Protein AF-A0A2B7XHJ9-F1 (afdb_monomer)

Nearest PDB structures (foldseek):
  5jdk-assembly1_A  TM=8.373E-01  e=8.951E-02  Schizosaccharomyces pombe 972h-
  5b7j-assembly1_A  TM=7.387E-01  e=1.005E-01  Schizosaccharomyces pombe 972h-
  8hhl-assembly1_A  TM=2.233E-01  e=1.535E+00  Mycolicibacterium mucogenicum

Radius of gyration: 35.66 Å; Cα contacts (8 Å, |Δi|>4): 61; chains: 1; bounding box: 72×89×104 Å

Organism: Polytolypa hystricis (strain UAMH7299) (NCBI:txid1447883)

Solvent-accessible surface area (backbone atoms only — not comparable to full-atom values): 15802 Å² total; per-residue (Å²): 142,79,88,80,84,79,82,81,79,81,80,80,82,76,85,75,84,71,82,71,76,75,72,76,69,74,68,71,90,74,75,68,56,68,71,68,64,46,82,70,85,71,75,80,74,80,80,79,86,73,87,82,81,93,76,84,84,82,86,78,85,86,84,73,90,75,78,68,79,72,77,86,75,75,80,78,75,50,72,67,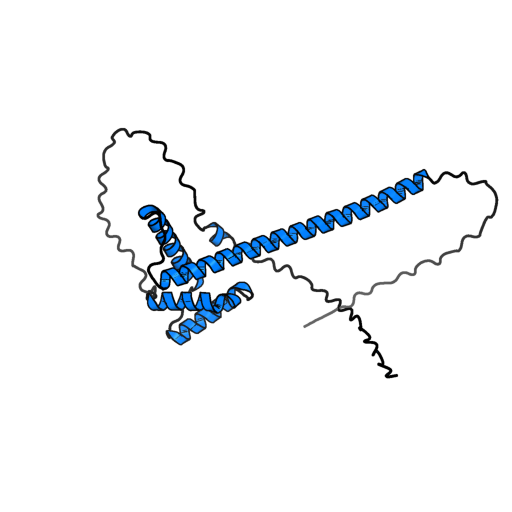58,48,34,53,52,40,46,50,49,55,76,44,41,61,42,55,74,77,43,57,60,68,54,40,54,49,54,52,32,51,51,43,27,70,77,68,74,40,84,58,89,56,60,68,62,51,53,52,50,51,52,51,54,47,52,52,51,42,55,49,34,34,71,75,67,71,51,69,75,72,87,45,74,50,47,48,38,45,51,52,42,50,49,51,54,51,52,53,53,51,50,54,52,48,54,52,52,52,51,53,52,50,52,53,49,51,51,51,51,52,49,51,53,50,50,53,53,53,48,52,56,52,50,52,62,70,67,67,73,75,78,79,76,92,77,89,77,94,70,84,82,80,85,77,79,80,84,77,85,79,80,84,78,86,80,86,81,90,76,136

Sequence (240 aa):
MADIDMAETQFSETQFSVDIELTESQSPLGEEDWLQSLPQFVTPTPARMNNPPAVQPPQINFTGRNSSGRPAGQLWISDEEQLELVHWCVGNQQLYCEGLRQQFWNELKAYFLETYNRELKNPDWVLTCLAKIHWQKQAQLLRDSGKAESETDLDQALDQWVQILDDICENRRRAREEAAASEESDWTIARRMQDNMMEHMRNKRRLGDPSPDPEFSKSPIPQFPDPLTTVFSPADSHIP

pLDDT: mean 76.67, std 20.17, range [38.09, 98.44]

Structure (mmCIF, N/CA/C/O backbone):
data_AF-A0A2B7XHJ9-F1
#
_entry.id   AF-A0A2B7XHJ9-F1
#
loop_
_atom_site.group_PDB
_atom_site.id
_atom_site.type_symbol
_atom_site.label_atom_id
_atom_site.label_alt_id
_atom_site.label_comp_id
_atom_site.label_asym_id
_atom_site.label_entity_id
_atom_site.label_seq_id
_atom_site.pdbx_PDB_ins_code
_atom_site.Cartn_x
_atom_site.Cartn_y
_atom_site.Cartn_z
_atom_site.occupancy
_atom_site.B_iso_or_equiv
_atom_site.auth_seq_id
_atom_site.auth_comp_id
_atom_site.auth_asym_id
_atom_site.auth_atom_id
_atom_site.pdbx_PDB_model_num
ATOM 1 N N . MET A 1 1 ? 18.255 -55.990 -31.702 1.00 48.50 1 MET A N 1
ATOM 2 C CA . MET A 1 1 ? 17.824 -55.176 -32.854 1.00 48.50 1 MET A CA 1
ATOM 3 C C . MET A 1 1 ? 16.414 -54.718 -32.558 1.00 48.50 1 MET A C 1
ATOM 5 O O . MET A 1 1 ? 15.488 -55.502 -32.702 1.00 48.50 1 MET A O 1
ATOM 9 N N . ALA A 1 2 ? 16.294 -53.523 -31.995 1.00 52.00 2 ALA A N 1
ATOM 10 C CA . ALA A 1 2 ? 15.035 -52.826 -31.797 1.00 52.00 2 ALA A CA 1
ATOM 11 C C . ALA A 1 2 ? 15.319 -51.390 -32.236 1.00 52.00 2 ALA A C 1
ATOM 13 O O . ALA A 1 2 ? 16.082 -50.691 -31.570 1.00 52.00 2 ALA A O 1
ATOM 14 N N . ASP A 1 3 ? 14.818 -51.040 -33.416 1.00 54.56 3 ASP A N 1
ATOM 15 C CA . ASP A 1 3 ? 14.875 -49.694 -33.971 1.00 54.56 3 ASP A CA 1
ATOM 16 C C . ASP A 1 3 ? 13.855 -48.833 -33.224 1.00 54.56 3 ASP A C 1
ATOM 18 O O . ASP A 1 3 ? 12.670 -49.164 -33.158 1.00 54.56 3 ASP A O 1
ATOM 22 N N . ILE A 1 4 ? 14.342 -47.766 -32.594 1.00 61.50 4 ILE A N 1
ATOM 23 C CA . ILE A 1 4 ? 13.519 -46.737 -31.961 1.00 61.50 4 ILE A CA 1
ATOM 24 C C . ILE A 1 4 ? 13.525 -45.554 -32.925 1.00 61.50 4 ILE A C 1
ATOM 26 O O . ILE A 1 4 ? 14.518 -44.834 -33.022 1.00 61.50 4 ILE A O 1
ATOM 30 N N . ASP A 1 5 ? 12.422 -45.404 -33.655 1.00 60.97 5 ASP A N 1
ATOM 31 C CA . ASP A 1 5 ? 12.131 -44.246 -34.497 1.00 60.97 5 ASP A CA 1
ATOM 32 C C . ASP A 1 5 ? 12.029 -42.985 -33.624 1.00 60.97 5 ASP A C 1
ATOM 34 O O . ASP A 1 5 ? 11.186 -42.886 -32.728 1.00 60.97 5 ASP A O 1
ATOM 38 N N . MET A 1 6 ? 12.912 -42.018 -33.881 1.00 61.84 6 MET A N 1
ATOM 39 C CA . MET A 1 6 ? 12.850 -40.671 -33.316 1.00 61.84 6 MET A CA 1
ATOM 40 C C . MET A 1 6 ? 11.859 -39.847 -34.135 1.00 61.84 6 MET A C 1
ATOM 42 O O . MET A 1 6 ? 12.131 -39.494 -35.280 1.00 61.84 6 MET A O 1
ATOM 46 N N . ALA A 1 7 ? 10.717 -39.521 -33.534 1.00 62.12 7 ALA A N 1
ATOM 47 C CA . ALA A 1 7 ? 9.783 -38.563 -34.102 1.00 62.12 7 ALA A CA 1
ATOM 48 C C . ALA A 1 7 ? 10.401 -37.153 -34.083 1.00 62.12 7 ALA A C 1
ATOM 50 O O . ALA A 1 7 ? 10.697 -36.599 -33.023 1.00 62.12 7 ALA A O 1
ATOM 51 N N . GLU A 1 8 ? 10.588 -36.591 -35.275 1.00 55.75 8 GLU A N 1
ATOM 52 C CA . GLU A 1 8 ? 10.895 -35.184 -35.526 1.00 55.75 8 GLU A CA 1
ATOM 53 C C . GLU A 1 8 ? 9.735 -34.306 -35.036 1.00 55.75 8 GLU A C 1
ATOM 55 O O . GLU A 1 8 ? 8.687 -34.198 -35.677 1.00 55.75 8 GLU A O 1
ATOM 60 N N . THR A 1 9 ? 9.912 -33.660 -33.887 1.00 59.88 9 THR A N 1
ATOM 61 C CA . THR A 1 9 ? 9.001 -32.609 -33.431 1.00 59.88 9 THR A CA 1
ATOM 62 C C . THR A 1 9 ? 9.332 -31.327 -34.188 1.00 59.88 9 THR A C 1
ATOM 64 O O . THR A 1 9 ? 10.269 -30.609 -33.840 1.00 59.88 9 THR A O 1
ATOM 67 N N . GLN A 1 10 ? 8.574 -31.040 -35.246 1.00 56.44 10 GLN A N 1
ATOM 68 C CA . GLN A 1 10 ? 8.624 -29.751 -35.931 1.00 56.44 10 GLN A CA 1
ATOM 69 C C . GLN A 1 10 ? 8.103 -28.662 -34.987 1.00 56.44 10 GLN A C 1
ATOM 71 O O . GLN A 1 10 ? 6.916 -28.604 -34.668 1.00 56.44 10 GLN A O 1
ATOM 76 N N . PHE A 1 11 ? 9.011 -27.812 -34.516 1.00 44.59 11 PHE A N 1
ATOM 77 C CA . PHE A 1 11 ? 8.686 -26.626 -33.735 1.00 44.59 11 PHE A CA 1
ATOM 78 C C . PHE A 1 11 ? 8.268 -25.524 -34.717 1.00 44.59 11 PHE A C 1
ATOM 80 O O . PHE A 1 11 ? 9.104 -24.932 -35.396 1.00 44.59 11 PHE A O 1
ATOM 87 N N . SER A 1 12 ? 6.963 -25.290 -34.863 1.00 59.69 12 SER A N 1
ATOM 88 C CA . SER A 1 12 ? 6.455 -24.153 -35.631 1.00 59.69 12 SER A CA 1
ATOM 89 C C . SER A 1 12 ? 6.686 -22.868 -34.836 1.00 59.69 12 SER A C 1
ATOM 91 O O . SER A 1 12 ? 5.962 -22.561 -33.889 1.00 59.69 12 SER A O 1
ATOM 93 N N . GLU A 1 13 ? 7.722 -22.131 -35.226 1.00 49.66 13 GLU A N 1
ATOM 94 C CA . GLU A 1 13 ? 8.029 -20.782 -34.760 1.00 49.66 13 GLU A CA 1
ATOM 95 C C . GLU A 1 13 ? 6.887 -19.842 -35.173 1.00 49.66 13 GLU A C 1
ATOM 97 O O . GLU A 1 13 ? 6.795 -19.370 -36.305 1.00 49.66 13 GLU A O 1
ATOM 102 N N . THR A 1 14 ? 5.939 -19.649 -34.258 1.00 55.03 14 THR A N 1
ATOM 103 C CA . THR A 1 14 ? 4.804 -18.752 -34.465 1.00 55.03 14 THR A CA 1
ATOM 104 C C . THR A 1 14 ? 5.290 -17.343 -34.150 1.00 55.03 14 THR A C 1
ATOM 106 O O . THR A 1 14 ? 5.419 -16.975 -32.985 1.00 55.03 14 THR A O 1
ATOM 109 N N . GLN A 1 15 ? 5.597 -16.562 -35.188 1.00 48.72 15 GLN A N 1
ATOM 110 C CA . GLN A 1 15 ? 5.826 -15.122 -35.072 1.00 48.72 15 GLN A CA 1
ATOM 111 C C . GLN A 1 15 ? 4.514 -14.441 -34.666 1.00 48.72 15 GLN A C 1
ATOM 113 O O . GLN A 1 15 ? 3.714 -14.030 -35.503 1.00 48.72 15 GLN A O 1
ATOM 118 N N . PHE A 1 16 ? 4.280 -14.348 -33.361 1.00 44.25 16 PHE A N 1
ATOM 119 C CA . PHE A 1 16 ? 3.314 -13.424 -32.787 1.00 44.25 16 PHE A CA 1
ATOM 120 C C . PHE A 1 16 ? 4.028 -12.083 -32.583 1.00 44.25 16 PHE A C 1
ATOM 122 O O . PHE A 1 16 ? 4.563 -11.801 -31.513 1.00 44.25 16 PHE A O 1
ATOM 129 N N . SER A 1 17 ? 4.055 -11.252 -33.628 1.00 47.69 17 SER A N 1
ATOM 130 C CA . SER A 1 17 ? 4.204 -9.805 -33.447 1.00 47.69 17 SER A CA 1
ATOM 131 C C . SER A 1 17 ? 2.913 -9.300 -32.815 1.00 47.69 17 SER A C 1
ATOM 133 O O . SER A 1 17 ? 1.975 -8.913 -33.506 1.00 47.69 17 SER A O 1
ATOM 135 N N . VAL A 1 18 ? 2.835 -9.383 -31.487 1.00 46.16 18 VAL A N 1
ATOM 136 C CA . VAL A 1 18 ? 1.924 -8.526 -30.738 1.00 46.16 18 VAL A CA 1
ATOM 137 C C . VAL A 1 18 ? 2.661 -7.206 -30.602 1.00 46.16 18 VAL A C 1
ATOM 139 O O . VAL A 1 18 ? 3.572 -7.083 -29.785 1.00 46.16 18 VAL A O 1
ATOM 142 N N . ASP A 1 19 ? 2.282 -6.232 -31.425 1.00 38.09 19 ASP A N 1
ATOM 143 C CA . ASP A 1 19 ? 2.458 -4.827 -31.085 1.00 38.09 19 ASP A CA 1
ATOM 144 C C . ASP A 1 19 ? 1.630 -4.581 -29.819 1.00 38.09 19 ASP A C 1
ATOM 146 O O . ASP A 1 19 ? 0.461 -4.199 -29.859 1.00 38.09 19 ASP A O 1
ATOM 150 N N . ILE A 1 20 ? 2.218 -4.906 -28.667 1.00 44.06 20 ILE A N 1
ATOM 151 C CA . ILE A 1 20 ? 1.768 -4.372 -27.395 1.00 44.06 20 ILE A CA 1
ATOM 152 C C . ILE A 1 20 ? 2.199 -2.917 -27.476 1.00 44.06 20 ILE A C 1
ATOM 154 O O . ILE A 1 20 ? 3.323 -2.571 -27.114 1.00 44.06 20 ILE A O 1
ATOM 158 N N . GLU A 1 21 ? 1.319 -2.071 -28.016 1.00 41.66 21 GLU A N 1
ATOM 159 C CA . GLU A 1 21 ? 1.280 -0.675 -27.612 1.00 41.66 21 GLU A CA 1
ATOM 160 C C . GLU A 1 21 ? 1.180 -0.715 -26.093 1.00 41.66 21 GLU A C 1
ATOM 162 O O . GLU A 1 21 ? 0.113 -0.913 -25.509 1.00 41.66 21 GLU A O 1
ATOM 167 N N . LEU A 1 22 ? 2.346 -0.629 -25.456 1.00 45.59 22 LEU A N 1
ATOM 168 C CA . LEU A 1 22 ? 2.487 -0.325 -24.058 1.00 45.59 22 LEU A CA 1
ATOM 169 C C . LEU A 1 22 ? 1.915 1.083 -23.962 1.00 45.59 22 LEU A C 1
ATOM 171 O O . LEU A 1 22 ? 2.617 2.079 -24.116 1.00 45.59 22 LEU A O 1
ATOM 175 N N . THR A 1 23 ? 0.594 1.166 -23.823 1.00 39.47 23 THR A N 1
ATOM 176 C CA . THR A 1 23 ? -0.063 2.352 -23.322 1.00 39.47 23 THR A CA 1
ATOM 177 C C . THR A 1 23 ? 0.551 2.536 -21.955 1.00 39.47 23 THR A C 1
ATOM 179 O O . THR A 1 23 ? 0.134 1.896 -20.984 1.00 39.47 23 THR A O 1
ATOM 182 N N . GLU A 1 24 ? 1.615 3.336 -21.935 1.00 45.56 24 GLU A N 1
ATOM 183 C CA . GLU A 1 24 ? 2.179 4.018 -20.795 1.00 45.56 24 GLU A CA 1
ATOM 184 C C . GLU A 1 24 ? 0.995 4.748 -20.180 1.00 45.56 24 GLU A C 1
ATOM 186 O O . GLU A 1 24 ? 0.652 5.883 -20.509 1.00 45.56 24 GLU A O 1
ATOM 191 N N . SER A 1 25 ? 0.253 3.990 -19.378 1.00 44.59 25 SER A N 1
ATOM 192 C CA . SER A 1 25 ? -0.802 4.483 -18.537 1.00 44.59 25 SER A CA 1
ATOM 193 C C . SER A 1 25 ? -0.040 5.345 -17.562 1.00 44.59 25 SER A C 1
ATOM 195 O O . SER A 1 25 ? 0.501 4.836 -16.579 1.00 44.59 25 SER A O 1
ATOM 197 N N . GLN A 1 26 ? 0.098 6.624 -17.923 1.00 43.19 26 GLN A N 1
ATOM 198 C CA . GLN A 1 26 ? 0.488 7.700 -17.039 1.00 43.19 26 GLN A CA 1
ATOM 199 C C . GLN A 1 26 ? -0.369 7.512 -15.800 1.00 43.19 26 GLN A C 1
ATOM 201 O O . GLN A 1 26 ? -1.547 7.873 -15.772 1.00 43.19 26 GLN A O 1
ATOM 206 N N . SER A 1 27 ? 0.206 6.829 -14.813 1.00 48.28 27 SER A N 1
ATOM 207 C CA . SER A 1 27 ? -0.424 6.673 -13.520 1.00 48.28 27 SER A CA 1
ATOM 208 C C . SER A 1 27 ? -0.596 8.098 -13.015 1.00 48.28 27 SER A C 1
ATOM 210 O O . SER A 1 27 ? 0.376 8.859 -13.082 1.00 48.28 27 SER A O 1
ATOM 212 N N . PRO A 1 28 ? -1.818 8.507 -12.636 1.00 47.50 28 PRO A N 1
ATOM 213 C CA . PRO A 1 28 ? -2.125 9.895 -12.350 1.00 47.50 28 PRO A CA 1
ATOM 214 C C . PRO A 1 28 ? -1.099 10.444 -11.366 1.00 47.50 28 PRO A C 1
ATOM 216 O O . PRO A 1 28 ? -0.966 9.981 -10.235 1.00 47.50 28 PRO A O 1
ATOM 219 N N . LEU A 1 29 ? -0.329 11.410 -11.852 1.00 45.59 29 LEU A N 1
ATOM 220 C CA . LEU A 1 29 ? 0.700 12.131 -11.126 1.00 45.59 29 LEU A CA 1
ATOM 221 C C . LEU A 1 29 ? 0.036 12.839 -9.929 1.00 45.59 29 LEU A C 1
ATOM 223 O O . LEU A 1 29 ? -0.475 13.948 -10.063 1.00 45.59 29 LEU A O 1
ATOM 227 N N . GLY A 1 30 ? -0.054 12.169 -8.780 1.00 47.59 30 GLY A N 1
ATOM 228 C CA . GLY A 1 30 ? -0.748 12.712 -7.606 1.00 47.59 30 GLY A CA 1
ATOM 229 C C . GLY A 1 30 ? -0.967 11.755 -6.434 1.00 47.59 30 GLY A C 1
ATOM 230 O O . GLY A 1 30 ? -1.297 12.210 -5.345 1.00 47.59 30 GLY A O 1
ATOM 231 N N . GLU A 1 31 ? -0.765 10.449 -6.608 1.00 49.91 31 GLU A N 1
ATOM 232 C CA . GLU A 1 31 ? -1.021 9.449 -5.555 1.00 49.91 31 GLU A CA 1
ATOM 233 C C . GLU A 1 31 ? 0.243 8.910 -4.857 1.00 49.91 31 GLU A C 1
ATOM 235 O O . GLU A 1 31 ? 0.155 8.009 -4.027 1.00 49.91 31 GLU A O 1
ATOM 240 N N . GLU A 1 32 ? 1.414 9.496 -5.124 1.00 50.78 32 GLU A N 1
ATOM 241 C CA . GLU A 1 32 ? 2.694 9.154 -4.474 1.00 50.78 32 GLU A CA 1
ATOM 242 C C . GLU A 1 32 ? 2.937 9.937 -3.162 1.00 50.78 32 GLU A C 1
ATOM 244 O O . GLU A 1 32 ? 3.849 9.621 -2.398 1.00 50.78 32 GLU A O 1
ATOM 249 N N . ASP A 1 33 ? 2.110 10.944 -2.867 1.00 54.94 33 ASP A N 1
ATOM 250 C CA . ASP A 1 33 ? 2.362 11.909 -1.784 1.00 54.94 33 ASP A CA 1
ATOM 251 C C . ASP A 1 33 ? 1.953 11.393 -0.388 1.00 54.94 33 ASP A C 1
ATOM 253 O O . ASP A 1 33 ? 2.487 11.812 0.641 1.00 54.94 33 ASP A O 1
ATOM 257 N N . TRP A 1 34 ? 1.036 10.422 -0.310 1.00 62.00 34 TRP A N 1
ATOM 258 C CA . TRP A 1 34 ? 0.590 9.893 0.987 1.00 62.00 34 TRP A CA 1
ATOM 259 C C . TRP A 1 34 ? 1.610 8.933 1.617 1.00 62.00 34 TRP A C 1
ATOM 261 O O . TRP A 1 34 ? 1.732 8.910 2.841 1.00 62.00 34 TRP A O 1
ATOM 271 N N . LEU A 1 35 ? 2.395 8.216 0.801 1.00 58.28 35 LEU A N 1
ATOM 272 C CA . LEU A 1 35 ? 3.525 7.405 1.272 1.00 58.28 35 LEU A CA 1
ATOM 273 C C . LEU A 1 35 ? 4.727 8.279 1.661 1.00 58.28 35 LEU A C 1
ATOM 275 O O . LEU A 1 35 ? 5.422 7.969 2.623 1.00 58.28 35 LEU A O 1
ATOM 279 N N . GLN A 1 36 ? 4.937 9.413 0.982 1.00 57.62 36 GLN A N 1
ATOM 280 C CA . GLN A 1 36 ? 5.932 10.414 1.400 1.00 57.62 36 GLN A CA 1
ATOM 281 C C . GLN A 1 36 ? 5.509 11.187 2.658 1.00 57.62 36 GLN A C 1
ATOM 283 O O . GLN A 1 36 ? 6.360 11.679 3.397 1.00 57.62 36 GLN A O 1
ATOM 288 N N . SER A 1 37 ? 4.203 11.252 2.932 1.00 54.66 37 SER A N 1
ATOM 289 C CA . SER A 1 37 ? 3.636 11.808 4.166 1.00 54.66 37 SER A CA 1
ATOM 290 C C . SER A 1 37 ? 3.689 10.846 5.359 1.00 54.66 37 SER A C 1
ATOM 292 O O . SER A 1 37 ? 3.285 11.224 6.468 1.00 54.66 37 SER A O 1
ATOM 294 N N . LEU A 1 38 ? 4.184 9.617 5.175 1.00 55.88 38 LEU A N 1
ATOM 295 C CA . LEU A 1 38 ? 4.563 8.780 6.305 1.00 55.88 38 LEU A CA 1
ATOM 296 C C . LEU A 1 38 ? 5.713 9.464 7.039 1.00 55.88 38 LEU A C 1
ATOM 298 O O . LEU A 1 38 ? 6.626 9.973 6.386 1.00 55.88 38 LEU A O 1
ATOM 302 N N . PRO A 1 39 ? 5.675 9.541 8.381 1.00 48.66 39 PRO A N 1
ATOM 303 C CA . PRO A 1 39 ? 6.753 10.152 9.133 1.00 48.66 39 PRO A CA 1
ATOM 304 C C . PRO A 1 39 ? 8.019 9.349 8.854 1.00 48.66 39 PRO A C 1
ATOM 306 O O . PRO A 1 39 ? 8.229 8.288 9.438 1.00 48.66 39 PRO A O 1
ATOM 309 N N . GLN A 1 40 ? 8.860 9.853 7.947 1.00 53.16 40 GLN A N 1
ATOM 310 C CA . GLN A 1 40 ? 10.215 9.357 7.801 1.00 53.16 40 GLN A CA 1
ATOM 311 C C . GLN A 1 40 ? 10.813 9.385 9.199 1.00 53.16 40 GLN A C 1
ATOM 313 O O . GLN A 1 40 ? 10.703 10.403 9.888 1.00 53.16 40 GLN A O 1
ATOM 318 N N . PHE A 1 41 ? 11.347 8.250 9.646 1.00 43.81 41 PHE A N 1
ATOM 319 C CA . PHE A 1 41 ? 11.996 8.119 10.940 1.00 43.81 41 PHE A CA 1
ATOM 320 C C . PHE A 1 41 ? 13.142 9.131 11.007 1.00 43.81 41 PHE A C 1
ATOM 322 O O . PHE A 1 41 ? 14.274 8.852 10.622 1.00 43.81 41 PHE A O 1
ATOM 329 N N . VAL A 1 42 ? 12.836 10.345 11.463 1.00 43.28 42 VAL A N 1
ATOM 330 C CA . VAL A 1 42 ? 13.824 11.370 11.754 1.00 43.28 42 VAL A CA 1
ATOM 331 C C . VAL A 1 42 ? 14.569 10.853 12.965 1.00 43.28 42 VAL A C 1
ATOM 333 O O . VAL A 1 42 ? 14.054 10.854 14.085 1.00 43.28 42 VAL A O 1
ATOM 336 N N . THR A 1 43 ? 15.773 10.351 12.715 1.00 43.97 43 THR A N 1
ATOM 337 C CA . THR A 1 43 ? 16.734 9.982 13.743 1.00 43.97 43 THR A CA 1
ATOM 338 C C . THR A 1 43 ? 16.800 11.138 14.741 1.00 43.97 43 THR A C 1
ATOM 340 O O . THR A 1 43 ? 17.048 12.273 14.322 1.00 43.97 43 THR A O 1
ATOM 343 N N . PRO A 1 44 ? 16.527 10.915 16.038 1.00 46.00 44 PRO A N 1
ATOM 344 C CA . PRO A 1 44 ? 16.505 11.994 17.008 1.00 46.00 44 PRO A CA 1
ATOM 345 C C . PRO A 1 44 ? 17.902 12.607 17.095 1.00 46.00 44 PRO A C 1
ATOM 347 O O . PRO A 1 44 ? 18.828 12.020 17.653 1.00 46.00 44 PRO A O 1
ATOM 350 N N . THR A 1 45 ? 18.056 13.799 16.518 1.00 58.44 45 THR A N 1
ATOM 351 C CA . THR A 1 45 ? 19.237 14.638 16.696 1.00 58.44 45 THR A CA 1
ATOM 352 C C . THR A 1 45 ? 19.470 14.806 18.199 1.00 58.44 45 THR A C 1
ATOM 354 O O . THR A 1 45 ? 18.555 15.255 18.897 1.00 58.44 45 THR A O 1
ATOM 357 N N . PRO A 1 46 ? 20.650 14.446 18.737 1.00 60.81 46 PRO A N 1
ATOM 358 C CA . PRO A 1 46 ? 20.896 14.520 20.168 1.00 60.81 46 PRO A CA 1
ATOM 359 C C . PRO A 1 46 ? 20.735 15.963 20.654 1.00 60.81 46 PRO A C 1
ATOM 361 O O . PRO A 1 46 ? 21.338 16.901 20.125 1.00 60.81 46 PRO A O 1
ATOM 364 N N . ALA A 1 47 ? 19.874 16.125 21.659 1.00 55.25 47 ALA A N 1
ATOM 365 C CA . ALA A 1 47 ? 19.512 17.400 22.249 1.00 55.25 47 ALA A CA 1
ATOM 366 C C . ALA A 1 47 ? 20.755 18.135 22.773 1.00 55.25 47 ALA A C 1
ATOM 368 O O . ALA A 1 47 ? 21.404 17.723 23.735 1.00 55.25 47 ALA A O 1
ATOM 369 N N . ARG A 1 48 ? 21.064 19.269 22.142 1.00 57.09 48 ARG A N 1
ATOM 370 C CA . ARG A 1 48 ? 22.034 20.247 22.631 1.00 57.09 48 ARG A CA 1
ATOM 371 C C . ARG A 1 48 ? 21.483 20.870 23.916 1.00 57.09 48 ARG A C 1
ATOM 373 O O . ARG A 1 48 ? 20.609 21.730 23.861 1.00 57.09 48 ARG A O 1
ATOM 380 N N . MET A 1 49 ? 21.993 20.429 25.064 1.00 62.41 49 MET A N 1
ATOM 381 C CA . MET A 1 49 ? 21.719 21.045 26.363 1.00 62.41 49 MET A CA 1
ATOM 382 C C . MET A 1 49 ? 22.179 22.507 26.353 1.00 62.41 49 MET A C 1
ATOM 384 O O . MET A 1 49 ? 23.372 22.784 26.261 1.00 62.41 49 MET A O 1
ATOM 388 N N . ASN A 1 50 ? 21.235 23.439 26.470 1.00 63.28 50 ASN A N 1
ATOM 389 C CA . ASN A 1 50 ? 21.505 24.811 26.881 1.00 63.28 50 ASN A CA 1
ATOM 390 C C . ASN A 1 50 ? 20.411 25.257 27.859 1.00 63.28 50 ASN A C 1
ATOM 392 O O . ASN A 1 50 ? 19.221 25.158 27.572 1.00 63.28 50 ASN A O 1
ATOM 396 N N . ASN A 1 51 ? 20.864 25.702 29.031 1.00 59.78 51 ASN A N 1
ATOM 397 C CA . ASN A 1 51 ? 20.074 26.151 30.177 1.00 59.78 51 ASN A CA 1
ATOM 398 C C . ASN A 1 51 ? 19.117 27.319 29.852 1.00 59.78 51 ASN A C 1
ATOM 400 O O . ASN A 1 51 ? 19.482 28.197 29.067 1.00 59.78 51 ASN A O 1
ATOM 404 N N . PRO A 1 52 ? 17.950 27.403 30.522 1.00 63.22 52 PRO A N 1
ATOM 405 C CA . PRO A 1 52 ? 16.997 28.500 30.363 1.00 63.22 52 PRO A CA 1
ATOM 406 C C . PRO A 1 52 ? 17.233 29.648 31.368 1.00 63.22 52 PRO A C 1
ATOM 408 O O . PRO A 1 52 ? 17.570 29.390 32.526 1.00 63.22 52 PRO A O 1
ATOM 411 N N . PRO A 1 53 ? 16.964 30.916 31.005 1.00 58.72 53 PRO A N 1
ATOM 412 C CA . PRO A 1 53 ? 16.582 31.941 31.966 1.00 58.72 53 PRO A CA 1
ATOM 413 C C . PRO A 1 53 ? 15.060 31.937 32.193 1.00 58.72 53 PRO A C 1
ATOM 415 O O . PRO A 1 53 ? 14.263 31.784 31.268 1.00 58.72 53 PRO A O 1
ATOM 418 N N . ALA A 1 54 ? 14.672 32.101 33.456 1.00 61.06 54 ALA A N 1
ATOM 419 C CA . ALA A 1 54 ? 13.300 32.110 33.946 1.00 61.06 54 ALA A CA 1
ATOM 420 C C . ALA A 1 54 ? 12.443 33.225 33.316 1.00 61.06 54 ALA A C 1
ATOM 422 O O . ALA A 1 54 ? 12.752 34.407 33.465 1.00 61.06 54 ALA A O 1
ATOM 423 N N . VAL A 1 55 ? 11.326 32.851 32.684 1.00 62.59 55 VAL A N 1
ATOM 424 C CA . VAL A 1 55 ? 10.261 33.772 32.258 1.00 62.59 55 VAL A CA 1
ATOM 425 C C . VAL A 1 55 ? 8.905 33.174 32.644 1.00 62.59 55 VAL A C 1
ATOM 427 O O . VAL A 1 55 ? 8.674 31.974 32.527 1.00 62.59 55 VAL A O 1
ATOM 430 N N . GLN A 1 56 ? 8.061 34.037 33.202 1.00 56.50 56 GLN A N 1
ATOM 431 C CA . GLN A 1 56 ? 6.840 33.751 33.954 1.00 56.50 56 GLN A CA 1
ATOM 432 C C . GLN A 1 56 ? 5.714 33.113 33.113 1.00 56.50 56 GLN A C 1
ATOM 434 O O . GLN A 1 56 ? 5.649 33.345 31.905 1.00 56.50 56 GLN A O 1
ATOM 439 N N . PRO A 1 57 ? 4.787 32.365 33.742 1.00 55.16 57 PRO A N 1
ATOM 440 C CA . PRO A 1 57 ? 3.675 31.728 33.044 1.00 55.16 57 PRO A CA 1
ATOM 441 C C . PRO A 1 57 ? 2.583 32.744 32.649 1.00 55.16 57 PRO A C 1
ATOM 443 O O . PRO A 1 57 ? 2.056 33.443 33.520 1.00 55.16 57 PRO A O 1
ATOM 446 N N . PRO A 1 58 ? 2.177 32.814 31.367 1.00 58.31 58 PRO A N 1
ATOM 447 C CA . PRO A 1 58 ? 0.970 33.527 30.970 1.00 58.31 58 PRO A CA 1
ATOM 448 C C . PRO A 1 58 ? -0.276 32.764 31.449 1.00 58.31 58 PRO A C 1
ATOM 450 O O . PRO A 1 58 ? -0.474 31.592 31.136 1.00 58.31 58 PRO A O 1
ATOM 453 N N . GLN A 1 59 ? -1.123 33.447 32.220 1.00 53.59 59 GLN A N 1
ATOM 454 C CA . GLN A 1 59 ? -2.444 32.977 32.643 1.00 53.59 59 GLN A CA 1
ATOM 455 C C . GLN A 1 59 ? -3.386 32.960 31.431 1.00 53.59 59 GLN A C 1
ATOM 457 O O . GLN A 1 59 ? -3.829 34.010 30.964 1.00 53.59 59 GLN A O 1
ATOM 462 N N . ILE A 1 60 ? -3.673 31.771 30.899 1.00 51.56 60 ILE A N 1
ATOM 463 C CA . ILE A 1 60 ? -4.596 31.587 29.775 1.00 51.56 60 ILE A CA 1
ATOM 464 C C . ILE A 1 60 ? -5.995 31.325 30.347 1.00 51.56 60 ILE A C 1
ATOM 466 O O . ILE A 1 60 ? -6.292 30.233 30.829 1.00 51.56 60 ILE A O 1
ATOM 470 N N . ASN A 1 61 ? -6.856 32.343 30.312 1.00 49.91 61 ASN A N 1
ATOM 471 C CA . ASN A 1 61 ? -8.270 32.225 30.670 1.00 49.91 61 ASN A CA 1
ATOM 472 C C . ASN A 1 61 ? -9.014 31.388 29.615 1.00 49.91 61 ASN A C 1
ATOM 474 O O . ASN A 1 61 ? -9.425 31.904 28.577 1.00 49.91 61 ASN A O 1
ATOM 478 N N . PHE A 1 62 ? -9.211 30.097 29.885 1.00 45.62 62 PHE A N 1
ATOM 479 C CA . PHE A 1 62 ? -10.061 29.212 29.083 1.00 45.62 62 PHE A CA 1
ATOM 480 C C . PHE A 1 62 ? -11.520 29.274 29.560 1.00 45.62 62 PHE A C 1
ATOM 482 O O . PHE A 1 62 ? -12.026 28.369 30.216 1.00 45.62 62 PHE A O 1
ATOM 489 N N . THR A 1 63 ? -12.226 30.344 29.200 1.00 51.66 63 THR A N 1
ATOM 490 C CA . THR A 1 63 ? -13.695 30.427 29.295 1.00 51.66 63 THR A CA 1
ATOM 491 C C . THR A 1 63 ? -14.295 30.676 27.913 1.00 51.66 63 THR A C 1
ATOM 493 O O . THR A 1 63 ? -15.008 31.640 27.673 1.00 51.66 63 THR A O 1
ATOM 496 N N . GLY A 1 64 ? -13.994 29.778 26.974 1.00 43.19 64 GLY A N 1
ATOM 497 C CA . GLY A 1 64 ? -14.589 29.756 25.639 1.00 43.19 64 GLY A CA 1
ATOM 498 C C . GLY A 1 64 ? -15.211 28.396 25.361 1.00 43.19 64 GLY A C 1
ATOM 499 O O . GLY A 1 64 ? -14.602 27.557 24.703 1.00 43.19 64 GLY A O 1
ATOM 500 N N . ARG A 1 65 ? -16.420 28.159 25.882 1.00 48.47 65 ARG A N 1
ATOM 501 C CA . ARG A 1 65 ? -17.264 27.003 25.543 1.00 48.47 65 ARG A CA 1
ATOM 502 C C . ARG A 1 65 ? -17.821 27.198 24.130 1.00 48.47 65 ARG A C 1
ATOM 504 O O . ARG A 1 65 ? -19.011 27.420 23.944 1.00 48.47 65 ARG A O 1
ATOM 511 N N . ASN A 1 66 ? -16.946 27.123 23.135 1.00 50.78 66 ASN A N 1
ATOM 512 C CA . ASN A 1 66 ? -17.333 27.029 21.737 1.00 50.78 66 ASN A CA 1
ATOM 513 C C . ASN A 1 66 ? -17.625 25.555 21.471 1.00 50.78 66 ASN A C 1
ATOM 515 O O . ASN A 1 66 ? -16.768 24.803 21.018 1.00 50.78 66 ASN A O 1
ATOM 519 N N . SER A 1 67 ? -18.834 25.124 21.820 1.00 48.34 67 SER A N 1
ATOM 520 C CA . SER A 1 67 ? -19.411 23.875 21.337 1.00 48.34 67 SER A CA 1
ATOM 521 C C . SER A 1 67 ? -19.662 24.008 19.834 1.00 48.34 67 SER A C 1
ATOM 523 O O . SER A 1 67 ? -20.790 24.223 19.396 1.00 48.34 67 SER A O 1
ATOM 525 N N . SER A 1 68 ? -18.588 23.927 19.046 1.00 51.16 68 SER A N 1
ATOM 526 C CA . SER A 1 68 ? -18.666 23.540 17.645 1.00 51.16 68 SER A CA 1
ATOM 527 C C . SER A 1 68 ? -19.378 22.191 17.606 1.00 51.16 68 SER A C 1
ATOM 529 O O . SER A 1 68 ? -19.006 21.255 18.318 1.00 51.16 68 SER A O 1
ATOM 531 N N . GLY A 1 69 ? -20.481 22.127 16.859 1.00 49.62 69 GLY A N 1
ATOM 532 C CA . GLY A 1 69 ? -21.266 20.911 16.716 1.00 49.62 69 GLY A CA 1
ATOM 533 C C . GLY A 1 69 ? -20.345 19.775 16.299 1.00 49.62 69 GLY A C 1
ATOM 534 O O . GLY A 1 69 ? -19.790 19.803 15.203 1.00 49.62 69 GLY A O 1
ATOM 535 N N . ARG A 1 70 ? -20.156 18.791 17.188 1.00 51.50 70 ARG A N 1
ATOM 536 C CA . ARG A 1 70 ? -19.583 17.506 16.791 1.00 51.50 70 ARG A CA 1
ATOM 537 C C . ARG A 1 70 ? -20.421 17.037 15.602 1.00 51.50 70 ARG A C 1
ATOM 539 O O . ARG A 1 70 ? -21.642 16.985 15.768 1.00 51.50 70 ARG A O 1
ATOM 546 N N . PRO A 1 71 ? -19.830 16.746 14.433 1.00 54.78 71 PRO A N 1
ATOM 547 C CA . PRO A 1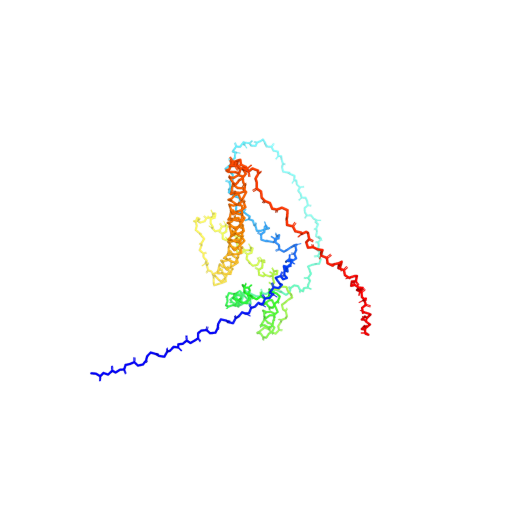 71 ? -20.576 16.171 13.328 1.00 54.78 71 PRO A CA 1
ATOM 548 C C . PRO A 1 71 ? -21.209 14.873 13.830 1.00 54.78 71 PRO A C 1
ATOM 550 O O . PRO A 1 71 ? -20.543 13.861 14.045 1.00 54.78 71 PRO A O 1
ATOM 553 N N . ALA A 1 72 ? -22.503 14.948 14.126 1.00 49.09 72 ALA A N 1
ATOM 554 C CA . ALA A 1 72 ? -23.312 13.812 14.498 1.00 49.09 72 ALA A CA 1
ATOM 555 C C . ALA A 1 72 ? -23.413 12.944 13.245 1.00 49.09 72 ALA A C 1
ATOM 557 O O . ALA A 1 72 ? -24.103 13.310 12.298 1.00 49.09 72 ALA A O 1
ATOM 558 N N . GLY A 1 73 ? -22.669 11.840 13.203 1.00 52.59 73 GLY A N 1
ATOM 559 C CA . GLY A 1 73 ? -22.835 10.850 12.140 1.00 52.59 73 GLY A CA 1
ATOM 560 C C . GLY A 1 73 ? -21.569 10.235 11.566 1.00 52.59 73 GLY A C 1
ATOM 561 O O . GLY A 1 73 ? -21.685 9.479 10.605 1.00 52.59 73 GLY A O 1
ATOM 562 N N . GLN A 1 74 ? -20.378 10.493 12.117 1.00 59.50 74 GLN A N 1
ATOM 563 C CA . GLN A 1 74 ? -19.256 9.603 11.822 1.00 59.50 74 GLN A CA 1
ATOM 564 C C . GLN A 1 74 ? -19.517 8.293 12.570 1.00 59.50 74 GLN A C 1
ATOM 566 O O . GLN A 1 74 ? -19.384 8.236 13.790 1.00 59.50 74 GLN A O 1
ATOM 571 N N . LEU A 1 75 ? -20.033 7.298 11.845 1.00 64.44 75 LEU A N 1
ATOM 572 C CA . LEU A 1 75 ? -20.222 5.936 12.336 1.00 64.44 75 LEU A CA 1
ATOM 573 C C . LEU A 1 75 ? -18.864 5.440 12.832 1.00 64.44 75 LEU A C 1
ATOM 575 O O . LEU A 1 75 ? -17.912 5.346 12.059 1.00 64.44 75 LEU A O 1
ATOM 579 N N . TRP A 1 76 ? -18.773 5.215 14.139 1.00 84.62 76 TRP A N 1
ATOM 580 C CA . TRP A 1 76 ? -17.588 4.656 14.769 1.00 84.62 76 TRP A CA 1
ATOM 581 C C . TRP A 1 76 ? -17.575 3.167 14.444 1.00 84.62 76 TRP A C 1
ATOM 583 O O . TRP A 1 76 ? -18.538 2.469 14.761 1.00 84.62 76 TRP A O 1
ATOM 593 N N . ILE A 1 77 ? -16.519 2.717 13.773 1.00 92.31 77 ILE A N 1
ATOM 594 C CA . ILE A 1 77 ? -16.274 1.300 13.513 1.00 92.31 77 ILE A CA 1
ATOM 595 C C . ILE A 1 77 ? -15.790 0.696 14.832 1.00 92.31 77 ILE A C 1
ATOM 597 O O . ILE A 1 77 ? -14.855 1.222 15.440 1.00 92.31 77 ILE A O 1
ATOM 601 N N . SER A 1 78 ? -16.464 -0.349 15.300 1.00 94.88 78 SER A N 1
ATOM 602 C CA . SER A 1 78 ? -16.071 -1.088 16.503 1.00 94.88 78 SER A CA 1
ATOM 603 C C . SER A 1 78 ? -14.722 -1.784 16.315 1.00 94.88 78 SER A C 1
ATOM 605 O O . SER A 1 78 ? -14.317 -2.045 15.186 1.00 94.88 78 SER A O 1
ATOM 607 N N . ASP A 1 79 ? -14.025 -2.097 17.407 1.00 94.75 79 ASP A N 1
ATOM 608 C CA . ASP A 1 79 ? -12.701 -2.736 17.338 1.00 94.75 79 ASP A CA 1
ATOM 609 C C . ASP A 1 7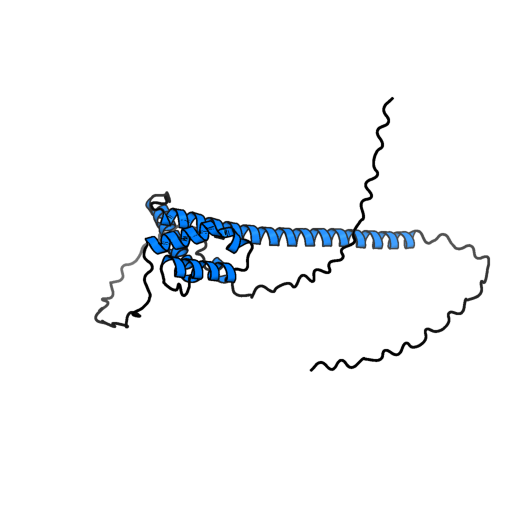9 ? -12.753 -4.096 16.616 1.00 94.75 79 ASP A C 1
ATOM 611 O O . ASP A 1 79 ? -11.858 -4.414 15.839 1.00 94.75 79 ASP A O 1
ATOM 615 N N . GLU A 1 80 ? -13.847 -4.846 16.785 1.00 96.62 80 GLU A N 1
ATOM 616 C CA . GLU A 1 80 ? -14.114 -6.096 16.057 1.00 96.62 80 GLU A CA 1
ATOM 617 C C . GLU A 1 80 ? -14.255 -5.861 14.544 1.00 96.62 80 GLU A C 1
ATOM 619 O O . GLU A 1 80 ? -13.630 -6.539 13.735 1.00 96.62 80 GLU A O 1
ATOM 624 N N . GLU A 1 81 ? -15.048 -4.859 14.147 1.00 96.50 81 GLU A N 1
ATOM 625 C CA . GLU A 1 81 ? -15.200 -4.487 12.736 1.00 96.50 81 GLU A CA 1
ATOM 626 C C . GLU A 1 81 ? -13.871 -3.970 12.145 1.00 96.50 81 GLU A C 1
ATOM 628 O O . GLU A 1 81 ? -13.611 -4.183 10.963 1.00 96.50 81 GLU A O 1
ATOM 633 N N . GLN A 1 82 ? -13.022 -3.295 12.936 1.00 96.56 82 GLN A N 1
ATOM 634 C CA . GLN A 1 82 ? -11.682 -2.870 12.507 1.00 96.56 82 GLN A CA 1
ATOM 635 C C . GLN A 1 82 ? -10.756 -4.070 12.294 1.00 96.56 82 GLN A C 1
ATOM 637 O O . GLN A 1 82 ? -10.040 -4.105 11.295 1.00 96.56 82 GLN A O 1
ATOM 642 N N . LEU A 1 83 ? -10.780 -5.050 13.200 1.00 97.50 83 LEU A N 1
ATOM 643 C CA . LEU A 1 83 ? -9.996 -6.277 13.080 1.00 97.50 83 LEU A CA 1
ATOM 644 C C . LEU A 1 83 ? -10.363 -7.042 11.808 1.00 97.50 83 LEU A C 1
ATOM 646 O O . LEU A 1 83 ? -9.491 -7.332 10.992 1.00 97.50 83 LEU A O 1
ATOM 650 N N . GLU A 1 84 ? -11.652 -7.287 11.594 1.00 97.88 84 GLU A N 1
ATOM 651 C CA . GLU A 1 84 ? -12.148 -7.989 10.409 1.00 97.88 84 GLU A CA 1
ATOM 652 C C . GLU A 1 84 ? -11.872 -7.230 9.107 1.00 97.88 84 GLU A C 1
ATOM 654 O O . GLU A 1 84 ? -11.515 -7.833 8.093 1.00 97.88 84 GLU A O 1
ATOM 659 N N . LEU A 1 85 ? -11.958 -5.896 9.132 1.00 97.50 85 LEU A N 1
ATOM 660 C CA . LEU A 1 85 ? -11.559 -5.056 8.004 1.00 97.50 85 LEU A CA 1
ATOM 661 C C . LEU A 1 85 ? -10.094 -5.311 7.613 1.00 97.50 85 LEU A C 1
ATOM 663 O O . LEU A 1 85 ? -9.794 -5.500 6.433 1.00 97.50 85 LEU A O 1
ATOM 667 N N . VAL A 1 86 ? -9.182 -5.310 8.589 1.00 98.12 86 VAL A N 1
ATOM 668 C CA . VAL A 1 86 ? -7.744 -5.495 8.345 1.00 98.12 86 VAL A CA 1
ATOM 669 C C . VAL A 1 86 ? -7.444 -6.938 7.937 1.00 98.12 86 VAL A C 1
ATOM 671 O O . VAL A 1 86 ? -6.722 -7.144 6.962 1.00 98.12 86 VAL A O 1
ATOM 674 N N . HIS A 1 87 ? -8.039 -7.933 8.601 1.00 98.38 87 HIS A N 1
ATOM 675 C CA . HIS A 1 87 ? -7.908 -9.343 8.222 1.00 98.38 87 HIS A CA 1
ATOM 676 C C . HIS A 1 87 ? -8.333 -9.594 6.781 1.00 98.38 87 HIS A C 1
ATOM 678 O O . HIS A 1 87 ? -7.614 -10.266 6.036 1.00 98.38 87 HIS A O 1
ATOM 684 N N . TRP A 1 88 ? -9.460 -9.020 6.358 1.00 98.44 88 TRP A N 1
ATOM 685 C CA . TRP A 1 88 ? -9.894 -9.134 4.974 1.00 98.44 88 TRP A CA 1
ATOM 686 C C . TRP A 1 88 ? -8.856 -8.537 4.016 1.00 98.44 88 TRP A C 1
ATOM 688 O O . TRP A 1 88 ? -8.538 -9.158 3.002 1.00 98.44 88 TRP A O 1
ATOM 698 N N . CYS A 1 89 ? -8.281 -7.374 4.343 1.00 98.06 89 CYS A N 1
ATOM 699 C CA . CYS A 1 89 ? -7.259 -6.731 3.511 1.00 98.06 89 CYS A CA 1
ATOM 700 C C . CYS A 1 89 ? -5.994 -7.586 3.382 1.00 98.06 89 CYS A C 1
ATOM 702 O O . CYS A 1 89 ? -5.490 -7.765 2.275 1.00 98.06 89 CYS A O 1
ATOM 704 N N . VAL A 1 90 ? -5.521 -8.161 4.490 1.00 98.25 90 VAL A N 1
ATOM 705 C CA . VAL A 1 90 ? -4.371 -9.076 4.506 1.00 98.25 90 VAL A CA 1
ATOM 706 C C . VAL A 1 90 ? -4.665 -10.336 3.685 1.00 98.25 90 VAL A C 1
ATOM 708 O O . VAL A 1 90 ? -3.862 -10.725 2.837 1.00 98.25 90 VAL A O 1
ATOM 711 N N . GLY A 1 91 ? -5.838 -10.948 3.873 1.00 97.94 91 GLY A N 1
ATOM 712 C CA . GLY A 1 91 ? -6.247 -12.150 3.139 1.00 97.94 91 GLY A CA 1
ATOM 713 C C . GLY A 1 91 ? -6.403 -11.929 1.631 1.00 97.94 91 GLY A C 1
ATOM 714 O O . GLY A 1 91 ? -6.184 -12.849 0.847 1.00 97.94 91 GLY A O 1
ATOM 715 N N . ASN A 1 92 ? -6.721 -10.700 1.217 1.00 97.94 92 ASN A N 1
ATOM 716 C CA . ASN A 1 92 ? -6.950 -10.320 -0.177 1.00 97.94 92 ASN A CA 1
ATOM 717 C C . ASN A 1 92 ? -5.829 -9.441 -0.755 1.00 97.94 92 ASN A C 1
ATOM 719 O O . ASN A 1 92 ? -6.040 -8.728 -1.736 1.00 97.94 92 ASN A O 1
ATOM 723 N N . GLN A 1 93 ? -4.620 -9.507 -0.191 1.00 96.06 93 GLN A N 1
ATOM 724 C CA . GLN A 1 93 ? -3.482 -8.690 -0.625 1.00 96.06 93 GLN A CA 1
ATOM 725 C C . GLN A 1 93 ? -3.167 -8.804 -2.126 1.00 96.06 93 GLN A C 1
ATOM 727 O O . GLN A 1 93 ? -2.786 -7.820 -2.748 1.00 96.06 93 GLN A O 1
ATOM 732 N N . GLN A 1 94 ? -3.381 -9.973 -2.742 1.00 95.94 94 GLN A N 1
ATOM 733 C CA . GLN A 1 94 ? -3.115 -10.175 -4.171 1.00 95.94 94 GLN A CA 1
ATOM 734 C C . GLN A 1 94 ? -3.976 -9.262 -5.052 1.00 95.94 94 GLN A C 1
ATOM 736 O O . GLN A 1 94 ? -3.470 -8.695 -6.018 1.00 95.94 94 GLN A O 1
ATOM 741 N N . LEU A 1 95 ? -5.242 -9.035 -4.676 1.00 95.75 95 LEU A N 1
ATOM 742 C CA . LEU A 1 95 ? -6.126 -8.103 -5.384 1.00 95.75 95 LEU A CA 1
ATOM 743 C C . LEU A 1 95 ? -5.603 -6.664 -5.325 1.00 95.75 95 LEU A C 1
ATOM 745 O O . LEU A 1 95 ? -5.823 -5.893 -6.257 1.00 95.75 95 LEU A O 1
ATOM 749 N N . TYR A 1 96 ? -4.908 -6.307 -4.245 1.00 94.75 96 TYR A N 1
ATOM 750 C CA . TYR A 1 96 ? -4.280 -5.000 -4.090 1.00 94.75 96 TYR A CA 1
ATOM 751 C C . TYR A 1 96 ? -2.949 -4.893 -4.856 1.00 94.75 96 TYR A C 1
ATOM 753 O O . TYR A 1 96 ? -2.653 -3.843 -5.426 1.00 94.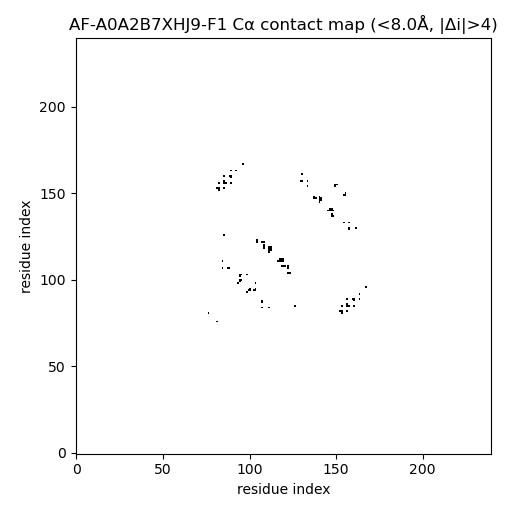75 96 TYR A O 1
ATOM 761 N N . CYS A 1 97 ? -2.154 -5.968 -4.885 1.00 92.31 97 CYS A N 1
ATOM 762 C CA . CYS A 1 97 ? -0.846 -6.009 -5.545 1.00 92.31 97 CYS A CA 1
ATOM 763 C C . CYS A 1 97 ? -0.940 -6.059 -7.076 1.00 92.31 97 CYS A C 1
ATOM 765 O O . CYS A 1 97 ? -0.232 -5.317 -7.757 1.00 92.31 97 CYS A O 1
ATOM 767 N N . GLU A 1 98 ? -1.776 -6.954 -7.605 1.00 91.25 98 GLU A N 1
ATOM 768 C CA . GLU A 1 98 ? -1.820 -7.307 -9.032 1.00 91.25 98 GLU A CA 1
ATOM 769 C C . GLU A 1 98 ? -3.005 -6.660 -9.763 1.00 91.25 98 GLU A C 1
ATOM 771 O O . GLU A 1 98 ? -2.970 -6.480 -10.980 1.00 91.25 98 GLU A O 1
ATOM 776 N N . GLY A 1 99 ? -4.065 -6.317 -9.027 1.00 90.56 99 GLY A N 1
ATOM 777 C CA . GLY A 1 99 ? -5.313 -5.807 -9.581 1.00 90.56 99 GLY A CA 1
ATOM 778 C C . GLY A 1 99 ? -5.391 -4.284 -9.689 1.00 90.56 99 GLY A C 1
ATOM 779 O O . GLY A 1 99 ? -4.508 -3.526 -9.282 1.00 90.56 99 GLY A O 1
ATOM 780 N N . LEU A 1 100 ? -6.527 -3.811 -10.211 1.00 93.00 100 LEU A N 1
ATOM 781 C CA . LEU A 1 100 ? -6.881 -2.396 -10.146 1.00 93.00 100 LEU A CA 1
ATOM 782 C C . LEU A 1 100 ? -7.206 -2.030 -8.695 1.00 93.00 100 LEU A C 1
ATOM 784 O O . LEU A 1 100 ? -8.137 -2.574 -8.104 1.00 93.00 100 LEU A O 1
ATOM 788 N N . ARG A 1 101 ? -6.507 -1.037 -8.134 1.00 91.50 101 ARG A N 1
ATOM 789 C CA . ARG A 1 101 ? -6.705 -0.594 -6.740 1.00 91.50 101 ARG A CA 1
ATOM 790 C C . ARG A 1 101 ? -8.166 -0.245 -6.426 1.00 91.50 101 ARG A C 1
ATOM 792 O O . ARG A 1 101 ? -8.659 -0.523 -5.338 1.00 91.50 101 ARG A O 1
ATOM 799 N N . GLN A 1 102 ? -8.891 0.320 -7.394 1.00 94.50 102 GLN A N 1
ATOM 800 C CA . GLN A 1 102 ? -10.320 0.609 -7.253 1.00 94.50 102 GLN A CA 1
ATOM 801 C C . GLN A 1 102 ? -11.170 -0.659 -7.076 1.00 94.50 102 GLN A C 1
ATOM 803 O O . GLN A 1 102 ? -12.130 -0.640 -6.308 1.00 94.50 102 GLN A O 1
ATOM 808 N N . GLN A 1 103 ? -10.819 -1.756 -7.752 1.00 96.62 103 GLN A N 1
ATOM 809 C CA . GLN A 1 103 ? -11.511 -3.035 -7.614 1.00 96.62 103 GLN A CA 1
ATOM 810 C C . GLN A 1 103 ? -11.350 -3.582 -6.196 1.00 96.62 103 GLN A C 1
ATOM 812 O O . GLN A 1 103 ? -12.354 -3.906 -5.574 1.00 96.62 103 GLN A O 1
ATOM 817 N N . PHE A 1 104 ? -10.131 -3.578 -5.649 1.00 97.25 104 PHE A N 1
ATOM 818 C CA . PHE A 1 104 ? -9.884 -3.971 -4.258 1.00 97.25 104 PHE A CA 1
ATOM 819 C C . PHE A 1 104 ? -10.793 -3.216 -3.276 1.00 97.25 104 PHE A C 1
ATOM 821 O O . PHE A 1 104 ? -11.451 -3.823 -2.432 1.00 97.25 104 PHE A O 1
ATOM 828 N N . TRP A 1 105 ? -10.898 -1.891 -3.426 1.00 97.31 105 TRP A N 1
ATOM 829 C CA . TRP A 1 105 ? -11.761 -1.080 -2.566 1.00 97.31 105 TRP A CA 1
ATOM 830 C C . TRP A 1 105 ? -13.251 -1.371 -2.741 1.00 97.31 105 TRP A C 1
ATOM 832 O O . TRP A 1 105 ? -14.002 -1.294 -1.768 1.00 97.31 105 TRP A O 1
ATOM 842 N N . ASN A 1 106 ? -13.692 -1.684 -3.958 1.00 97.25 106 ASN A N 1
ATOM 843 C CA . ASN A 1 106 ? -15.081 -2.043 -4.225 1.00 97.25 106 ASN A CA 1
ATOM 844 C C . ASN A 1 106 ? -15.437 -3.402 -3.609 1.00 97.25 106 ASN A C 1
ATOM 846 O O . ASN A 1 106 ? -16.481 -3.508 -2.971 1.00 97.25 106 ASN A O 1
ATOM 850 N N . GLU A 1 107 ? -14.556 -4.397 -3.736 1.00 98.06 107 GLU A N 1
ATOM 851 C CA . GLU A 1 107 ? -14.723 -5.722 -3.123 1.00 98.06 107 GLU A CA 1
ATOM 852 C C . GLU A 1 107 ? -14.753 -5.623 -1.591 1.00 98.06 107 GLU A C 1
ATOM 854 O O . GLU A 1 107 ? -15.643 -6.179 -0.950 1.00 98.06 107 GLU A O 1
ATOM 859 N N . LEU A 1 108 ? -13.869 -4.813 -0.995 1.00 97.69 108 LEU A N 1
ATOM 860 C CA . LEU A 1 108 ? -13.879 -4.568 0.450 1.00 97.69 108 LEU A CA 1
ATOM 861 C C . LEU A 1 108 ? -15.196 -3.928 0.914 1.00 97.69 108 LEU A C 1
ATOM 863 O O . LEU A 1 108 ? -15.753 -4.310 1.943 1.00 97.69 108 LEU A O 1
ATOM 867 N N . LYS A 1 109 ? -15.714 -2.947 0.161 1.00 97.38 109 LYS A N 1
ATOM 868 C CA . LYS A 1 109 ? -17.010 -2.316 0.461 1.00 97.38 109 LYS A CA 1
ATOM 869 C C . LYS A 1 109 ? -18.163 -3.309 0.351 1.00 97.38 109 LYS A C 1
ATOM 871 O O . LYS A 1 109 ? -19.056 -3.265 1.194 1.00 97.38 109 LYS A O 1
ATOM 876 N N . ALA A 1 110 ? -18.146 -4.169 -0.666 1.00 98.06 110 ALA A N 1
ATOM 877 C CA . ALA A 1 110 ? -19.157 -5.201 -0.863 1.00 98.06 110 ALA A CA 1
ATOM 878 C C . ALA A 1 110 ? -19.144 -6.210 0.293 1.00 98.06 110 ALA A C 1
ATOM 880 O O . ALA A 1 110 ? -20.186 -6.425 0.909 1.00 98.06 110 ALA A O 1
ATOM 881 N N . TYR A 1 111 ? -17.963 -6.718 0.659 1.00 97.88 111 TYR A N 1
ATOM 882 C CA . TYR A 1 111 ? -17.777 -7.591 1.819 1.00 97.88 111 TYR A CA 1
ATOM 883 C C . TYR A 1 111 ? -18.311 -6.952 3.105 1.00 97.88 111 TYR A C 1
ATOM 885 O O . TYR A 1 111 ? -19.097 -7.555 3.830 1.00 97.88 111 TYR A O 1
ATOM 893 N N . PHE A 1 112 ? -17.929 -5.703 3.381 1.00 97.00 112 PHE A N 1
ATOM 894 C CA . PHE A 1 112 ? -18.334 -5.031 4.615 1.00 97.00 112 PHE A CA 1
ATOM 895 C C . PHE A 1 112 ? -19.851 -4.773 4.668 1.00 97.00 112 PHE A C 1
ATOM 897 O O . PHE A 1 112 ? -20.474 -4.908 5.725 1.00 97.00 112 PHE A O 1
ATOM 904 N N . LEU A 1 113 ? -20.457 -4.445 3.521 1.00 97.06 113 LEU A N 1
ATOM 905 C CA . LEU A 1 113 ? -21.904 -4.298 3.391 1.00 97.06 113 LEU A CA 1
ATOM 906 C C . LEU A 1 113 ? -22.629 -5.628 3.611 1.00 97.06 113 LEU A C 1
ATOM 908 O O . LEU A 1 113 ? -23.652 -5.634 4.284 1.00 97.06 113 LEU A O 1
ATOM 912 N N . GLU A 1 114 ? -22.113 -6.738 3.093 1.00 98.00 114 GLU A N 1
ATOM 913 C CA . GLU A 1 114 ? -22.711 -8.062 3.279 1.00 98.00 114 GLU A CA 1
ATOM 914 C C . GLU A 1 114 ? -22.611 -8.539 4.736 1.00 98.00 114 GLU A C 1
ATOM 916 O O . GLU A 1 114 ? -23.612 -8.954 5.322 1.00 98.00 114 GLU A O 1
ATOM 921 N N . THR A 1 115 ? -21.434 -8.408 5.349 1.00 97.38 115 THR A N 1
ATOM 922 C CA . THR A 1 115 ? -21.155 -8.922 6.699 1.00 97.38 115 THR A CA 1
ATOM 923 C C . THR A 1 115 ? -21.838 -8.104 7.795 1.00 97.38 115 THR A C 1
ATOM 925 O O . THR A 1 115 ? -22.412 -8.668 8.728 1.00 97.38 115 THR A O 1
ATOM 928 N N . TYR A 1 116 ? -21.819 -6.770 7.692 1.00 95.94 116 TYR A N 1
ATOM 929 C CA . TYR A 1 116 ? -22.312 -5.876 8.751 1.00 95.94 116 TYR A CA 1
ATOM 930 C C . TYR A 1 116 ? -23.597 -5.130 8.389 1.00 95.94 116 TYR A C 1
ATOM 932 O O . TYR A 1 116 ? -24.117 -4.371 9.214 1.00 95.94 116 TYR A O 1
ATOM 940 N N . ASN A 1 117 ? -24.123 -5.322 7.173 1.00 96.31 117 ASN A N 1
ATOM 941 C CA . ASN A 1 117 ? -25.269 -4.581 6.637 1.00 96.31 117 ASN A CA 1
ATOM 942 C C . ASN A 1 117 ? -25.071 -3.055 6.730 1.00 96.31 117 ASN A C 1
ATOM 944 O O . ASN A 1 117 ? -25.989 -2.297 7.062 1.00 96.31 117 ASN A O 1
ATOM 948 N N . ARG A 1 118 ? -23.827 -2.606 6.509 1.00 93.12 118 ARG A N 1
ATOM 949 C CA . ARG A 1 118 ? -23.388 -1.213 6.647 1.00 93.12 118 ARG A CA 1
ATOM 950 C C . ARG A 1 118 ? -22.477 -0.816 5.499 1.00 93.12 118 ARG A C 1
ATOM 952 O O . ARG A 1 118 ? -21.546 -1.526 5.150 1.00 93.12 118 ARG A O 1
ATOM 959 N N . GLU A 1 119 ? -22.707 0.370 4.954 1.00 94.31 119 GLU A N 1
ATOM 960 C CA . GLU A 1 119 ? -21.860 0.905 3.895 1.00 94.31 119 GLU A CA 1
ATOM 961 C C . GLU A 1 119 ? -20.597 1.561 4.471 1.00 94.31 119 GLU A C 1
ATOM 963 O O . GLU A 1 119 ? -20.662 2.496 5.278 1.00 94.31 119 GLU A O 1
ATOM 968 N N . LEU A 1 120 ? -19.435 1.111 3.999 1.00 93.81 120 LEU A N 1
ATOM 969 C CA . LEU A 1 120 ? -18.150 1.707 4.335 1.00 93.81 120 LEU A CA 1
ATOM 970 C C . LEU A 1 120 ? -17.814 2.833 3.347 1.00 93.81 120 LEU A C 1
ATOM 972 O O . LEU A 1 120 ? -17.416 2.591 2.209 1.00 93.81 120 LEU A O 1
ATOM 976 N N . LYS A 1 121 ? -17.961 4.091 3.777 1.00 91.69 121 LYS A N 1
ATOM 977 C CA . LYS A 1 121 ? -17.796 5.254 2.882 1.00 91.69 121 LYS A CA 1
ATOM 978 C C . LYS A 1 121 ? -16.380 5.371 2.304 1.00 91.69 121 LYS A C 1
ATOM 980 O O . LYS A 1 121 ? -16.215 5.409 1.084 1.00 91.69 121 LYS A O 1
ATOM 985 N N . ASN A 1 122 ? -15.372 5.397 3.180 1.00 93.88 122 ASN A N 1
ATOM 986 C CA . ASN A 1 122 ? -13.972 5.671 2.833 1.00 93.88 122 ASN A CA 1
ATOM 987 C C . ASN A 1 122 ? -13.028 4.618 3.451 1.00 93.88 122 ASN A C 1
ATOM 989 O O . ASN A 1 122 ? -12.360 4.927 4.438 1.00 93.88 122 ASN A O 1
ATOM 993 N N . PRO A 1 123 ? -12.977 3.387 2.906 1.00 94.62 123 PRO A N 1
ATOM 994 C CA . PRO A 1 123 ? -12.125 2.316 3.434 1.00 94.62 123 PRO A CA 1
ATOM 995 C C . PRO A 1 123 ? -10.641 2.692 3.472 1.00 94.62 123 PRO A C 1
ATOM 997 O O . PRO A 1 123 ? -9.977 2.467 4.477 1.00 94.62 123 PRO A O 1
ATOM 1000 N N . ASP A 1 124 ? -10.149 3.325 2.406 1.00 94.69 124 ASP A N 1
ATOM 1001 C CA . ASP A 1 124 ? -8.745 3.726 2.260 1.00 94.69 124 ASP A CA 1
ATOM 1002 C C . ASP A 1 124 ? -8.304 4.686 3.375 1.00 94.69 124 ASP A C 1
ATOM 1004 O O . ASP A 1 124 ? -7.294 4.469 4.046 1.00 94.69 124 ASP A O 1
ATOM 1008 N N . TRP A 1 125 ? -9.125 5.704 3.661 1.00 93.44 125 TRP A N 1
ATOM 1009 C CA . TRP A 1 125 ? -8.866 6.636 4.759 1.00 93.44 125 TRP A CA 1
ATOM 1010 C C . TRP A 1 125 ? -8.890 5.938 6.123 1.00 93.44 125 TRP A C 1
ATOM 1012 O O . TRP A 1 125 ? -8.029 6.208 6.955 1.00 93.44 125 TRP A O 1
ATOM 1022 N N . VAL A 1 126 ? -9.846 5.027 6.349 1.00 94.44 126 VAL A N 1
ATOM 1023 C CA . VAL A 1 126 ? -9.944 4.270 7.607 1.00 94.44 126 VAL A CA 1
ATOM 1024 C C . VAL A 1 126 ? -8.684 3.437 7.830 1.00 94.44 126 VAL A C 1
ATOM 1026 O O . VAL A 1 126 ? -8.055 3.582 8.875 1.00 94.44 126 VAL A O 1
ATOM 1029 N N . LEU A 1 127 ? -8.272 2.628 6.851 1.00 95.06 127 LEU A N 1
ATOM 1030 C CA . LEU A 1 127 ? -7.064 1.806 6.965 1.00 95.06 127 LEU A CA 1
ATOM 1031 C C . LEU A 1 127 ? -5.805 2.653 7.129 1.00 95.06 127 LEU A C 1
ATOM 1033 O O . LEU A 1 127 ? -4.966 2.340 7.968 1.00 95.06 127 LEU A O 1
ATOM 1037 N N . THR A 1 128 ? -5.697 3.761 6.393 1.00 93.00 128 THR A N 1
ATOM 1038 C CA . THR A 1 128 ? -4.577 4.702 6.534 1.00 93.00 128 THR A CA 1
ATOM 1039 C C . THR A 1 128 ? -4.517 5.280 7.949 1.00 93.00 128 THR A C 1
ATOM 1041 O O . THR A 1 128 ? -3.445 5.375 8.548 1.00 93.00 128 THR A O 1
ATOM 1044 N N . CYS A 1 129 ? -5.665 5.651 8.520 1.00 93.50 129 CYS A N 1
ATOM 1045 C CA . CYS A 1 129 ? -5.743 6.120 9.898 1.00 93.50 129 CYS A CA 1
ATOM 1046 C C . CYS A 1 129 ? -5.352 5.032 10.904 1.00 93.50 129 CYS A C 1
ATOM 1048 O O . CYS A 1 129 ? -4.597 5.338 11.826 1.00 93.50 129 CYS A O 1
ATOM 1050 N N . LEU A 1 130 ? -5.814 3.791 10.722 1.00 95.06 130 LEU A N 1
ATOM 1051 C CA . LEU A 1 130 ? -5.456 2.667 11.592 1.00 95.06 130 LEU A CA 1
ATOM 1052 C C . LEU A 1 130 ? -3.953 2.379 11.547 1.00 95.06 130 LEU A C 1
ATOM 1054 O O . LEU A 1 130 ? -3.312 2.366 12.595 1.00 95.06 130 LEU A O 1
ATOM 1058 N N . ALA A 1 131 ? -3.370 2.268 10.351 1.00 94.38 131 ALA A N 1
ATOM 1059 C CA . ALA A 1 131 ? -1.930 2.082 10.173 1.00 94.38 131 ALA A CA 1
ATOM 1060 C C . ALA A 1 131 ? -1.124 3.224 10.816 1.00 94.38 131 ALA A C 1
ATOM 1062 O O . ALA A 1 131 ? -0.141 2.991 11.517 1.00 94.38 131 ALA A O 1
ATOM 1063 N N . LYS A 1 132 ? -1.581 4.475 10.666 1.00 92.31 132 LYS A N 1
ATOM 1064 C CA . LYS A 1 132 ? -0.930 5.637 11.284 1.00 92.31 132 LYS A CA 1
ATOM 1065 C C . LYS A 1 132 ? -0.961 5.604 12.808 1.00 92.31 132 LYS A C 1
ATOM 1067 O O . LYS A 1 132 ? 0.057 5.891 13.438 1.00 92.31 132 LYS A O 1
ATOM 1072 N N . ILE A 1 133 ? -2.116 5.303 13.400 1.00 92.31 133 ILE A N 1
ATOM 1073 C CA . ILE A 1 133 ? -2.256 5.177 14.857 1.00 92.31 133 ILE A CA 1
ATOM 1074 C C . ILE A 1 133 ? -1.368 4.038 15.361 1.00 92.31 133 ILE A C 1
ATOM 1076 O O . ILE A 1 133 ? -0.672 4.201 16.364 1.00 92.31 133 ILE A O 1
ATOM 1080 N N . HIS A 1 134 ? -1.332 2.926 14.629 1.00 94.06 134 HIS A N 1
ATOM 1081 C CA . HIS A 1 134 ? -0.495 1.782 14.954 1.00 94.06 134 HIS A CA 1
ATOM 1082 C C . HIS A 1 134 ? 0.997 2.118 14.943 1.00 94.06 134 HIS A C 1
ATOM 1084 O O . HIS A 1 134 ? 1.684 1.899 15.936 1.00 94.06 134 HIS A O 1
ATOM 1090 N N . TRP A 1 135 ? 1.502 2.781 13.900 1.00 91.56 135 TRP A N 1
ATOM 1091 C CA . TRP A 1 135 ? 2.895 3.242 13.886 1.00 91.56 135 TRP A CA 1
ATOM 1092 C C . TRP A 1 135 ? 3.223 4.187 15.040 1.00 91.56 135 TRP A C 1
ATOM 1094 O O . TRP A 1 135 ? 4.307 4.106 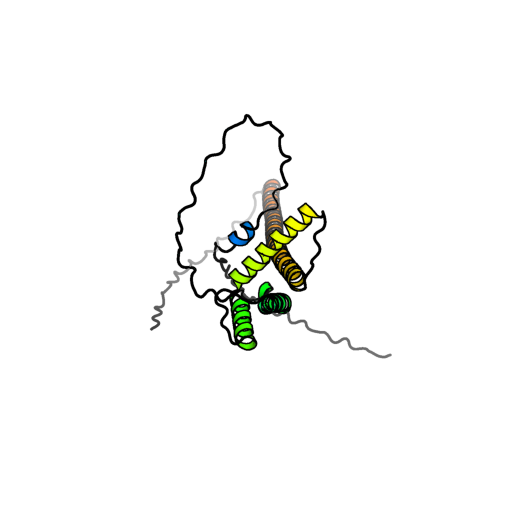15.615 1.00 91.56 135 TRP A O 1
ATOM 1104 N N . GLN A 1 136 ? 2.299 5.081 15.403 1.00 92.31 136 GLN A N 1
ATOM 1105 C CA . GLN A 1 136 ? 2.489 5.957 16.560 1.00 92.31 136 GLN A CA 1
ATOM 1106 C C . GLN A 1 136 ? 2.585 5.155 17.860 1.00 92.31 136 GLN A C 1
ATOM 1108 O O . GLN A 1 136 ? 3.463 5.436 18.679 1.00 92.31 136 GLN A O 1
ATOM 1113 N N . LYS A 1 137 ? 1.727 4.142 18.031 1.00 92.44 137 LYS A N 1
ATOM 1114 C CA . LYS A 1 137 ? 1.772 3.214 19.165 1.00 92.44 137 LYS A CA 1
ATOM 1115 C C . LYS A 1 137 ? 3.102 2.459 19.201 1.00 92.44 137 LYS A C 1
ATOM 1117 O O . LYS A 1 137 ? 3.773 2.492 20.229 1.00 92.44 137 LYS A O 1
ATOM 1122 N N . GLN A 1 138 ? 3.539 1.878 18.084 1.00 92.44 138 GLN A N 1
ATOM 1123 C CA . GLN A 1 138 ? 4.810 1.152 18.000 1.00 92.44 138 GLN A CA 1
ATOM 1124 C C . GLN A 1 138 ? 6.012 2.050 18.312 1.00 92.44 138 GLN A C 1
ATOM 1126 O O . GLN A 1 138 ? 6.876 1.686 19.109 1.00 92.44 138 GLN A O 1
ATOM 1131 N N . ALA A 1 139 ? 6.051 3.264 17.755 1.00 90.88 139 ALA A N 1
ATOM 1132 C CA . ALA A 1 139 ? 7.113 4.228 18.035 1.00 90.88 139 ALA A CA 1
ATOM 1133 C C . ALA A 1 139 ? 7.158 4.634 19.518 1.00 90.88 139 ALA A C 1
ATOM 1135 O O . ALA A 1 139 ? 8.241 4.835 20.075 1.00 90.88 139 ALA A O 1
ATOM 1136 N N . GLN A 1 140 ? 5.995 4.744 20.165 1.00 90.94 140 GLN A N 1
ATOM 1137 C CA . GLN A 1 140 ? 5.900 5.032 21.593 1.00 90.94 140 GLN A CA 1
ATOM 1138 C C . GLN A 1 140 ? 6.382 3.843 22.441 1.00 90.94 140 GLN A C 1
ATOM 1140 O O . GLN A 1 140 ? 7.196 4.042 23.339 1.00 90.94 140 GLN A O 1
ATOM 1145 N N . LEU A 1 141 ? 5.977 2.610 22.113 1.00 90.25 141 LEU A N 1
ATOM 1146 C CA . LEU A 1 141 ? 6.436 1.392 22.798 1.00 90.25 141 LEU A CA 1
ATOM 1147 C C . LEU A 1 141 ? 7.955 1.197 22.681 1.00 90.25 141 LEU A C 1
ATOM 1149 O O . LEU A 1 141 ? 8.632 0.934 23.676 1.00 90.25 141 LEU A O 1
ATOM 1153 N N . LEU A 1 142 ? 8.515 1.416 21.489 1.00 91.88 142 LEU A N 1
ATOM 1154 C CA . LEU A 1 142 ? 9.961 1.411 21.252 1.00 91.88 142 LEU A CA 1
ATOM 1155 C C . LEU A 1 142 ? 10.693 2.439 22.117 1.00 91.88 142 LEU A C 1
ATOM 1157 O O . LEU A 1 142 ? 11.769 2.148 22.636 1.00 91.88 142 LEU A O 1
ATOM 1161 N N . ARG A 1 143 ? 10.118 3.634 22.288 1.00 93.44 143 ARG A N 1
ATOM 1162 C CA . ARG A 1 143 ? 10.698 4.682 23.134 1.00 93.44 143 ARG A CA 1
ATOM 1163 C C . ARG A 1 143 ? 10.665 4.307 24.615 1.00 93.44 143 ARG A C 1
ATOM 1165 O O . ARG A 1 143 ? 11.654 4.544 25.305 1.00 93.44 143 ARG A O 1
ATOM 1172 N N . ASP A 1 144 ? 9.550 3.762 25.090 1.00 93.56 144 ASP A N 1
ATOM 1173 C CA . ASP A 1 144 ? 9.314 3.552 26.521 1.00 93.56 144 ASP A CA 1
ATOM 1174 C C . ASP A 1 144 ? 9.932 2.246 27.033 1.00 93.56 144 ASP A C 1
ATOM 1176 O O . ASP A 1 144 ? 10.543 2.225 28.102 1.00 93.56 144 ASP A O 1
ATOM 1180 N N . SER A 1 145 ? 9.804 1.158 26.270 1.00 89.94 145 SER A N 1
ATOM 1181 C CA . SER A 1 145 ? 10.250 -0.181 26.671 1.00 89.94 145 SER A CA 1
ATOM 1182 C C . SER A 1 145 ? 11.522 -0.648 25.956 1.00 89.94 145 SER A C 1
ATOM 1184 O O . SER A 1 145 ? 12.085 -1.678 26.331 1.00 89.94 145 SER A O 1
ATOM 1186 N N . GLY A 1 146 ? 11.955 0.030 24.888 1.00 89.88 146 GLY A N 1
ATOM 1187 C CA . GLY A 1 146 ? 13.021 -0.462 24.005 1.00 89.88 146 GLY A CA 1
ATOM 1188 C C . GLY A 1 146 ? 12.619 -1.671 23.149 1.00 89.88 146 GLY A C 1
ATOM 1189 O O . GLY A 1 146 ? 13.438 -2.170 22.379 1.00 89.88 146 GLY A O 1
ATOM 1190 N N . LYS A 1 147 ? 11.373 -2.146 23.270 1.00 84.56 147 LYS A N 1
ATOM 1191 C CA . LYS A 1 147 ? 10.818 -3.266 22.511 1.00 84.56 147 LYS A CA 1
ATOM 1192 C C . LYS A 1 147 ? 9.388 -2.931 22.090 1.00 84.56 147 LYS A C 1
ATOM 1194 O O . LYS A 1 147 ? 8.594 -2.481 22.908 1.00 84.56 147 LYS A O 1
ATOM 1199 N N . ALA A 1 148 ? 9.099 -3.143 20.813 1.00 82.75 148 ALA A N 1
ATOM 1200 C CA . ALA A 1 148 ? 7.764 -3.095 20.233 1.00 82.75 148 ALA A CA 1
ATOM 1201 C C . ALA A 1 148 ? 7.232 -4.533 20.187 1.00 82.75 148 ALA A C 1
ATOM 1203 O O . ALA A 1 148 ? 7.748 -5.348 19.424 1.00 82.75 148 ALA A O 1
ATOM 1204 N N . GLU A 1 149 ? 6.276 -4.870 21.051 1.00 83.06 149 GLU A N 1
ATOM 1205 C CA . GLU A 1 149 ? 5.549 -6.141 20.983 1.00 83.06 149 GLU A CA 1
ATOM 1206 C C . GLU A 1 149 ? 4.090 -5.854 20.634 1.00 83.06 149 GLU A C 1
ATOM 1208 O O . GLU A 1 149 ? 3.481 -4.933 21.176 1.00 83.06 149 GLU A O 1
ATOM 1213 N N . SER A 1 150 ? 3.543 -6.634 19.708 1.00 86.62 150 SER A N 1
ATOM 1214 C CA . SER A 1 150 ? 2.150 -6.535 19.280 1.00 86.62 150 SER A CA 1
ATOM 1215 C C . SER A 1 150 ? 1.269 -7.230 20.317 1.00 86.62 150 SER A C 1
ATOM 1217 O O . SER A 1 150 ? 1.319 -8.451 20.471 1.00 86.62 150 SER A O 1
ATOM 1219 N N . GLU A 1 151 ? 0.498 -6.446 21.067 1.00 89.00 151 GLU A N 1
ATOM 1220 C CA . GLU A 1 151 ? -0.256 -6.931 22.232 1.00 89.00 151 GLU A CA 1
ATOM 1221 C C . GLU A 1 151 ? -1.619 -7.523 21.863 1.00 89.00 151 GLU A C 1
ATOM 1223 O O . GLU A 1 151 ? -2.152 -8.353 22.599 1.00 89.00 151 GLU A O 1
ATOM 1228 N N . THR A 1 152 ? -2.196 -7.086 20.743 1.00 95.12 152 THR A N 1
ATOM 1229 C CA . THR A 1 152 ? -3.550 -7.461 20.318 1.00 95.12 152 THR A CA 1
ATOM 1230 C C . THR A 1 152 ? -3.556 -8.070 18.921 1.00 95.12 152 THR A C 1
ATOM 1232 O O . THR A 1 152 ? -2.669 -7.793 18.111 1.00 95.12 152 THR A O 1
ATOM 1235 N N . ASP A 1 153 ? -4.586 -8.859 18.614 1.00 97.12 153 ASP A N 1
ATOM 1236 C CA . ASP A 1 153 ? -4.773 -9.446 17.280 1.00 97.12 153 ASP A CA 1
ATOM 1237 C C . ASP A 1 153 ? -4.878 -8.359 16.196 1.00 97.12 153 ASP A C 1
ATOM 1239 O O . ASP A 1 153 ? -4.332 -8.508 15.105 1.00 97.12 153 ASP A O 1
ATOM 1243 N N . LEU A 1 154 ? -5.486 -7.211 16.527 1.00 96.38 154 LEU A N 1
ATOM 1244 C CA . LEU A 1 154 ? -5.546 -6.048 15.639 1.00 96.38 154 LEU A CA 1
ATOM 1245 C C . LEU A 1 154 ? -4.157 -5.471 15.359 1.00 96.38 154 LEU A C 1
ATOM 1247 O O . LEU A 1 154 ? -3.864 -5.152 14.210 1.00 96.38 154 LEU A O 1
ATOM 1251 N N . ASP A 1 155 ? -3.296 -5.360 16.376 1.00 95.69 155 ASP A N 1
ATOM 1252 C CA . ASP A 1 155 ? -1.921 -4.888 16.176 1.00 95.69 155 ASP A CA 1
ATOM 1253 C C . ASP A 1 155 ? -1.157 -5.833 15.239 1.00 95.69 155 ASP A C 1
ATOM 1255 O O . ASP A 1 155 ? -0.483 -5.371 14.324 1.00 95.69 155 ASP A O 1
ATOM 1259 N N . GLN A 1 156 ? -1.302 -7.150 15.426 1.00 96.94 156 GLN A N 1
ATOM 1260 C CA . GLN A 1 156 ? -0.647 -8.154 14.580 1.00 96.94 156 GLN A CA 1
ATOM 1261 C C . GLN A 1 156 ? -1.149 -8.098 13.132 1.00 96.94 156 GLN A C 1
ATOM 1263 O O . GLN A 1 156 ? -0.352 -8.148 12.195 1.00 96.94 156 GLN A O 1
ATOM 1268 N N . ALA A 1 157 ? -2.462 -7.964 12.935 1.00 97.75 157 ALA A N 1
ATOM 1269 C CA . ALA A 1 157 ? -3.054 -7.813 11.612 1.00 97.75 157 ALA A CA 1
ATOM 1270 C C . ALA A 1 157 ? -2.584 -6.517 10.929 1.00 97.75 157 ALA A C 1
ATOM 1272 O O . ALA A 1 157 ? -2.283 -6.511 9.734 1.00 97.75 157 ALA A O 1
ATOM 1273 N N . LEU A 1 158 ? -2.469 -5.420 11.685 1.00 97.25 158 LEU A N 1
ATOM 1274 C CA . LEU A 1 158 ? -1.949 -4.151 11.179 1.00 97.25 158 LEU A CA 1
ATOM 1275 C C . LEU A 1 158 ? -0.451 -4.220 10.870 1.00 97.25 158 LEU A C 1
ATOM 1277 O O . LEU A 1 158 ? -0.040 -3.648 9.865 1.00 97.25 158 LEU A O 1
ATOM 1281 N N . ASP A 1 159 ? 0.351 -4.936 11.664 1.00 96.44 159 ASP A N 1
ATOM 1282 C CA . ASP A 1 159 ? 1.765 -5.190 11.354 1.00 96.44 159 ASP A CA 1
ATOM 1283 C C . ASP A 1 159 ? 1.905 -5.928 10.017 1.00 96.44 159 ASP A C 1
ATOM 1285 O O . ASP A 1 159 ? 2.708 -5.535 9.171 1.00 96.44 159 ASP A O 1
ATOM 1289 N N . GLN A 1 160 ? 1.084 -6.960 9.792 1.00 97.75 160 GLN A N 1
ATOM 1290 C CA . GLN A 1 160 ? 1.057 -7.686 8.521 1.00 97.75 160 GLN A CA 1
ATOM 1291 C C . GLN A 1 160 ? 0.652 -6.773 7.363 1.00 97.75 160 GLN A C 1
ATOM 1293 O O . GLN A 1 160 ? 1.317 -6.758 6.332 1.00 97.75 160 GLN A O 1
ATOM 1298 N N . TRP A 1 161 ? -0.407 -5.979 7.530 1.00 97.06 161 TRP A N 1
ATOM 1299 C CA . TRP A 1 161 ? -0.855 -5.051 6.494 1.00 97.06 161 TRP A CA 1
ATOM 1300 C C . TRP A 1 161 ? 0.203 -3.992 6.150 1.00 97.06 161 TRP A C 1
ATOM 1302 O O . TRP A 1 161 ? 0.448 -3.720 4.977 1.00 97.06 161 TRP A O 1
ATOM 1312 N N . VAL A 1 162 ? 0.865 -3.422 7.158 1.00 94.88 162 VAL A N 1
ATOM 1313 C CA . VAL A 1 162 ? 1.977 -2.480 6.975 1.00 94.88 162 VAL A CA 1
ATOM 1314 C C . VAL A 1 162 ? 3.126 -3.132 6.207 1.00 94.88 162 VAL A C 1
ATOM 1316 O O . VAL A 1 162 ? 3.595 -2.551 5.232 1.00 94.88 162 VAL A O 1
ATOM 1319 N N . GLN A 1 163 ? 3.532 -4.346 6.591 1.00 95.56 163 GLN A N 1
ATOM 1320 C CA . GLN A 1 163 ? 4.593 -5.079 5.898 1.00 95.56 163 GLN A CA 1
ATOM 1321 C C . GLN A 1 163 ? 4.256 -5.291 4.417 1.00 95.56 163 GLN A C 1
ATOM 1323 O O . GLN A 1 163 ? 5.109 -5.097 3.558 1.00 95.56 163 GLN A O 1
ATOM 1328 N N . ILE A 1 164 ? 3.001 -5.623 4.109 1.00 95.44 164 ILE A N 1
ATOM 1329 C CA . ILE A 1 164 ? 2.525 -5.783 2.729 1.00 95.44 164 ILE A CA 1
ATOM 1330 C C . ILE A 1 164 ? 2.661 -4.470 1.950 1.00 95.44 164 ILE A C 1
ATOM 1332 O O . ILE A 1 164 ? 3.130 -4.473 0.812 1.00 95.44 164 ILE A O 1
ATOM 1336 N N . LEU A 1 165 ? 2.275 -3.336 2.544 1.00 92.75 165 LEU A N 1
ATOM 1337 C CA . LEU A 1 165 ? 2.426 -2.029 1.900 1.00 92.75 165 LEU A CA 1
ATOM 1338 C C . LEU A 1 165 ? 3.897 -1.696 1.623 1.00 92.75 165 LEU A C 1
ATOM 1340 O O . LEU A 1 165 ? 4.211 -1.228 0.524 1.00 92.75 165 LEU A O 1
ATOM 1344 N N . ASP A 1 166 ? 4.782 -1.960 2.582 1.00 93.06 166 ASP A N 1
ATOM 1345 C CA . ASP A 1 166 ? 6.221 -1.740 2.435 1.00 93.06 166 ASP A CA 1
ATOM 1346 C C . ASP A 1 166 ? 6.811 -2.635 1.335 1.00 93.06 166 ASP A C 1
ATOM 1348 O O . ASP A 1 166 ? 7.518 -2.140 0.454 1.00 93.06 166 ASP A O 1
ATOM 1352 N N . ASP A 1 167 ? 6.445 -3.920 1.307 1.00 94.94 167 ASP A N 1
ATOM 1353 C CA . ASP A 1 167 ? 6.884 -4.882 0.291 1.00 94.94 167 ASP A CA 1
ATOM 1354 C C . ASP A 1 167 ? 6.436 -4.466 -1.119 1.00 94.94 167 ASP A C 1
ATOM 1356 O O . ASP A 1 167 ? 7.202 -4.567 -2.081 1.00 94.94 167 ASP A O 1
ATOM 1360 N N . ILE A 1 168 ? 5.213 -3.947 -1.264 1.00 91.62 168 ILE A N 1
ATOM 1361 C CA . ILE A 1 168 ? 4.708 -3.424 -2.542 1.00 91.62 168 ILE A CA 1
ATOM 1362 C C . ILE A 1 168 ? 5.514 -2.206 -2.987 1.00 91.62 168 ILE A C 1
ATOM 1364 O O . ILE A 1 168 ? 5.878 -2.100 -4.163 1.00 91.62 168 ILE A O 1
ATOM 1368 N N . CYS A 1 169 ? 5.783 -1.274 -2.072 1.00 89.88 169 CYS A N 1
ATOM 136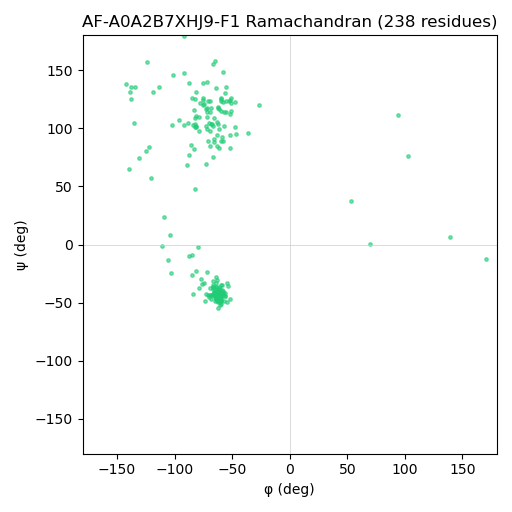9 C CA . CYS A 1 169 ? 6.562 -0.078 -2.379 1.00 89.88 169 CYS A CA 1
ATOM 1370 C C . CYS A 1 169 ? 7.982 -0.448 -2.812 1.00 89.88 169 CYS A C 1
ATOM 1372 O O . CYS A 1 169 ? 8.477 0.050 -3.824 1.00 89.88 169 CYS A O 1
ATOM 1374 N N . GLU A 1 170 ? 8.604 -1.366 -2.081 1.00 92.75 170 GLU A N 1
ATOM 1375 C CA . GLU A 1 170 ? 9.949 -1.858 -2.339 1.00 92.75 170 GLU A CA 1
ATOM 1376 C C . GLU A 1 170 ? 10.038 -2.630 -3.663 1.00 92.75 170 GLU A C 1
ATOM 1378 O O . GLU A 1 170 ? 10.938 -2.377 -4.465 1.00 92.75 170 GLU A O 1
ATOM 1383 N N . ASN A 1 171 ? 9.071 -3.502 -3.963 1.00 92.62 171 ASN A N 1
ATOM 1384 C CA . ASN A 1 171 ? 9.017 -4.215 -5.241 1.00 92.62 171 ASN A CA 1
ATOM 1385 C C . ASN A 1 171 ? 8.824 -3.260 -6.423 1.00 92.62 171 ASN A C 1
ATOM 1387 O O . ASN A 1 171 ? 9.488 -3.409 -7.449 1.00 92.62 171 ASN A O 1
ATOM 1391 N N . ARG A 1 172 ? 7.962 -2.243 -6.286 1.00 89.56 172 ARG A N 1
ATOM 1392 C CA . ARG A 1 172 ? 7.787 -1.214 -7.326 1.00 89.56 172 ARG A CA 1
ATOM 1393 C C . ARG A 1 172 ? 9.057 -0.399 -7.536 1.00 89.56 172 ARG A C 1
ATOM 1395 O O . ARG A 1 172 ? 9.409 -0.113 -8.679 1.00 89.56 172 ARG A O 1
ATOM 1402 N N . ARG A 1 173 ? 9.752 -0.034 -6.455 1.00 92.81 173 ARG A N 1
ATOM 1403 C CA . ARG A 1 173 ? 11.049 0.651 -6.528 1.00 92.81 173 ARG A CA 1
ATOM 1404 C C . ARG A 1 173 ? 12.071 -0.208 -7.274 1.00 92.81 173 ARG A C 1
ATOM 1406 O O . ARG A 1 173 ? 12.685 0.279 -8.219 1.00 92.81 173 ARG A O 1
ATOM 1413 N N . ARG A 1 174 ? 12.187 -1.489 -6.914 1.00 94.12 174 ARG A N 1
ATOM 1414 C CA . ARG A 1 174 ? 13.101 -2.440 -7.557 1.00 94.12 174 ARG A CA 1
ATOM 1415 C C . ARG A 1 174 ? 12.801 -2.626 -9.044 1.00 94.12 174 ARG A C 1
ATOM 1417 O O . ARG A 1 174 ? 13.717 -2.543 -9.849 1.00 94.12 174 ARG A O 1
ATOM 1424 N N . ALA A 1 175 ? 11.532 -2.780 -9.421 1.00 92.12 175 ALA A N 1
ATOM 1425 C CA . ALA A 1 175 ? 11.137 -2.917 -10.823 1.00 92.12 175 ALA A CA 1
ATOM 1426 C C . ALA A 1 175 ? 11.529 -1.690 -11.669 1.00 92.12 175 ALA A C 1
ATOM 1428 O O . ALA A 1 175 ? 11.978 -1.836 -12.803 1.00 92.12 175 ALA A O 1
ATOM 1429 N N . ARG A 1 176 ? 11.409 -0.474 -11.111 1.00 92.00 176 ARG A N 1
ATOM 1430 C CA . ARG A 1 176 ? 11.864 0.762 -11.776 1.00 92.00 176 ARG A CA 1
ATOM 1431 C C . ARG A 1 176 ? 13.387 0.792 -11.946 1.00 92.00 176 ARG A C 1
ATOM 1433 O O . ARG A 1 176 ? 13.872 1.190 -12.999 1.00 92.00 176 ARG A O 1
ATOM 1440 N N . GLU A 1 177 ? 14.136 0.372 -10.928 1.00 94.00 177 GLU A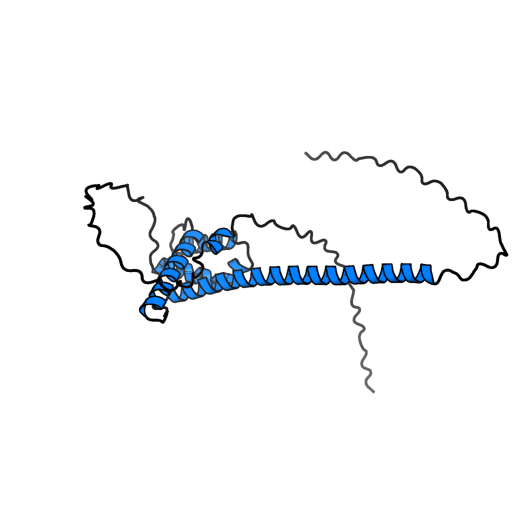 N 1
ATOM 1441 C CA . GLU A 1 177 ? 15.605 0.307 -10.978 1.00 94.00 177 GLU A CA 1
ATOM 1442 C C . GLU A 1 177 ? 16.104 -0.735 -11.984 1.00 94.00 177 GLU A C 1
ATOM 1444 O O . GLU A 1 177 ? 17.032 -0.462 -12.741 1.00 94.00 177 GLU A O 1
ATOM 1449 N N . GLU A 1 178 ? 15.461 -1.900 -12.040 1.00 93.81 178 GLU A N 1
ATOM 1450 C CA . GLU A 1 178 ? 15.764 -2.951 -13.014 1.00 93.81 178 GLU A CA 1
ATOM 1451 C C . GLU A 1 178 ? 15.456 -2.506 -14.449 1.00 93.81 178 GLU A C 1
ATOM 1453 O O . GLU A 1 178 ? 16.274 -2.730 -15.342 1.00 93.81 178 GLU A O 1
ATOM 1458 N N . ALA A 1 179 ? 14.331 -1.815 -14.671 1.00 92.62 179 ALA A N 1
ATOM 1459 C CA . ALA A 1 179 ? 14.000 -1.238 -15.973 1.00 92.62 179 ALA A CA 1
ATOM 1460 C C . ALA A 1 179 ? 15.046 -0.200 -16.415 1.00 92.62 179 ALA A C 1
ATOM 1462 O O . ALA A 1 179 ? 15.577 -0.295 -17.521 1.00 92.62 179 ALA A O 1
ATOM 1463 N N . ALA A 1 180 ? 15.424 0.727 -15.528 1.00 93.38 180 ALA A N 1
ATOM 1464 C CA . ALA A 1 180 ? 16.446 1.733 -15.820 1.00 93.38 180 ALA A CA 1
ATOM 1465 C C . ALA A 1 180 ? 17.826 1.108 -16.102 1.00 93.38 180 ALA A C 1
ATOM 1467 O O . ALA A 1 180 ? 18.525 1.528 -17.025 1.00 93.38 180 ALA A O 1
ATOM 1468 N N . ALA A 1 181 ? 18.214 0.076 -15.346 1.00 93.75 181 ALA A N 1
ATOM 1469 C CA . ALA A 1 181 ? 19.462 -0.649 -15.573 1.00 93.75 181 ALA A CA 1
ATOM 1470 C C . ALA A 1 181 ? 19.453 -1.424 -16.904 1.00 93.75 181 ALA A C 1
ATOM 1472 O O . ALA A 1 181 ? 20.479 -1.487 -17.588 1.00 93.75 181 ALA A O 1
ATOM 1473 N N . SER A 1 182 ? 18.306 -1.995 -17.290 1.00 93.31 182 SER A N 1
ATOM 1474 C CA . SER A 1 182 ? 18.139 -2.648 -18.593 1.00 93.31 182 SER A CA 1
ATOM 1475 C C . SER A 1 182 ? 18.295 -1.643 -19.734 1.00 93.31 182 SER A C 1
ATOM 1477 O O . SER A 1 182 ? 19.065 -1.890 -20.660 1.00 93.31 182 SER A O 1
ATOM 1479 N N . GLU A 1 183 ? 17.646 -0.481 -19.638 1.00 93.06 183 GLU A N 1
ATOM 1480 C CA . GLU A 1 183 ? 17.772 0.588 -20.634 1.00 93.06 183 GLU A CA 1
ATOM 1481 C C . GLU A 1 183 ? 19.218 1.089 -20.761 1.00 93.06 183 GLU A C 1
ATOM 1483 O O . GLU A 1 183 ? 19.722 1.260 -21.872 1.00 93.06 183 GLU A O 1
ATOM 1488 N N . GLU A 1 184 ? 19.927 1.296 -19.646 1.00 93.50 184 GLU A N 1
ATOM 1489 C CA . GLU A 1 184 ? 21.337 1.711 -19.665 1.00 93.50 184 GLU A CA 1
ATOM 1490 C C . GLU A 1 184 ? 22.239 0.659 -20.333 1.00 93.50 184 GLU A C 1
ATOM 1492 O O . GLU A 1 184 ? 23.148 0.995 -21.107 1.00 93.50 184 GLU A O 1
ATOM 1497 N N . SER A 1 185 ? 21.971 -0.623 -20.072 1.00 94.81 185 SER A N 1
ATOM 1498 C CA . SER A 1 185 ? 22.658 -1.741 -20.722 1.00 94.81 185 SER A CA 1
ATOM 1499 C C . SER A 1 185 ? 22.441 -1.719 -22.238 1.00 94.81 185 SER A C 1
ATOM 1501 O O . SER A 1 185 ? 23.412 -1.761 -23.004 1.00 94.81 185 SER A O 1
ATOM 1503 N N . ASP A 1 186 ? 21.193 -1.551 -22.676 1.00 94.44 186 ASP A N 1
ATOM 1504 C CA . ASP A 1 186 ? 20.820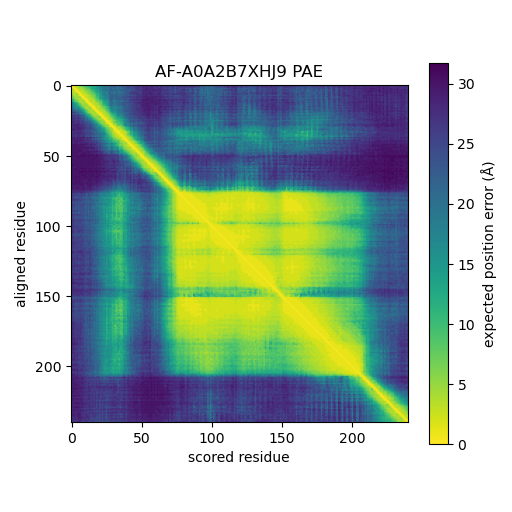 -1.490 -24.091 1.00 94.44 186 ASP A CA 1
ATOM 1505 C C . ASP A 1 186 ? 21.465 -0.290 -24.794 1.00 94.44 186 ASP A C 1
ATOM 1507 O O . ASP A 1 186 ? 22.066 -0.437 -25.866 1.00 94.44 186 ASP A O 1
ATOM 1511 N N . TRP A 1 187 ? 21.453 0.886 -24.158 1.00 94.88 187 TRP A N 1
ATOM 1512 C CA . TRP A 1 187 ? 22.156 2.075 -24.645 1.00 94.88 187 TRP A CA 1
ATOM 1513 C C . TRP A 1 187 ? 23.659 1.836 -24.790 1.00 94.88 187 TRP A C 1
ATOM 1515 O O . TRP A 1 187 ? 24.261 2.232 -25.794 1.00 94.88 187 TRP A O 1
ATOM 1525 N N . THR A 1 188 ? 24.277 1.157 -23.824 1.00 95.44 188 THR A N 1
ATOM 1526 C CA . THR A 1 188 ? 25.710 0.839 -23.848 1.00 95.44 188 THR A CA 1
ATOM 1527 C C . THR A 1 188 ? 26.055 -0.128 -24.983 1.00 95.44 188 THR A C 1
ATOM 1529 O O . THR A 1 188 ? 27.060 0.060 -25.681 1.00 95.44 188 THR A O 1
ATOM 1532 N N . ILE A 1 189 ? 25.220 -1.146 -25.211 1.00 96.50 189 ILE A N 1
ATOM 1533 C CA . ILE A 1 189 ? 25.380 -2.106 -26.312 1.00 96.50 189 ILE A CA 1
ATOM 1534 C C . ILE A 1 189 ? 25.221 -1.395 -27.660 1.00 96.50 189 ILE A C 1
ATOM 1536 O O . ILE A 1 189 ? 26.090 -1.526 -28.529 1.00 96.50 189 ILE A O 1
ATOM 1540 N N . ALA A 1 190 ? 24.166 -0.593 -27.823 1.00 95.94 190 ALA A N 1
ATOM 1541 C CA . ALA A 1 190 ? 23.913 0.174 -29.039 1.00 95.94 190 ALA A CA 1
ATOM 1542 C C . ALA A 1 190 ? 25.065 1.143 -29.344 1.00 95.94 190 ALA A C 1
ATOM 1544 O O . ALA A 1 190 ? 25.550 1.206 -30.479 1.00 95.94 190 ALA A O 1
ATOM 1545 N N . ARG A 1 191 ? 25.572 1.840 -28.318 1.00 96.88 191 ARG A N 1
ATOM 1546 C CA . ARG A 1 191 ? 26.717 2.749 -28.433 1.00 96.88 191 ARG A CA 1
ATOM 1547 C C . ARG A 1 191 ? 27.970 2.020 -28.903 1.00 96.88 191 ARG A C 1
ATOM 1549 O O . ARG A 1 191 ? 28.608 2.456 -29.861 1.00 96.88 191 ARG A O 1
ATOM 1556 N N . ARG A 1 192 ? 28.290 0.879 -28.285 1.00 97.50 192 ARG A N 1
ATOM 1557 C CA . ARG A 1 192 ? 29.432 0.045 -28.683 1.00 97.50 192 ARG A CA 1
ATOM 1558 C C . ARG A 1 192 ? 29.299 -0.421 -30.133 1.00 97.50 192 ARG A C 1
ATOM 1560 O O . ARG A 1 192 ? 30.276 -0.388 -30.878 1.00 97.50 192 ARG A O 1
ATOM 1567 N N . MET A 1 193 ? 28.103 -0.835 -30.548 1.00 97.62 193 MET A N 1
ATOM 1568 C CA . MET A 1 193 ? 27.855 -1.272 -31.922 1.00 97.62 193 MET A CA 1
ATOM 1569 C C . MET A 1 193 ? 28.061 -0.127 -32.925 1.00 97.62 193 MET A C 1
ATOM 1571 O O . MET A 1 193 ? 28.733 -0.314 -33.943 1.00 97.62 193 MET A O 1
ATOM 1575 N N . GLN A 1 194 ? 27.566 1.072 -32.609 1.00 97.50 194 GLN A N 1
ATOM 1576 C CA . GLN A 1 194 ? 27.778 2.272 -33.419 1.00 97.50 194 GLN A CA 1
ATOM 1577 C C . GLN A 1 194 ? 29.267 2.631 -33.537 1.00 97.50 194 GLN A C 1
ATOM 1579 O O . GLN A 1 194 ? 29.753 2.903 -34.638 1.00 97.50 194 GLN A O 1
ATOM 1584 N N . ASP A 1 195 ? 30.000 2.619 -32.423 1.00 97.62 195 ASP A N 1
ATOM 1585 C CA . ASP A 1 195 ? 31.422 2.959 -32.403 1.00 97.62 195 ASP A CA 1
ATOM 1586 C C . ASP A 1 195 ? 32.246 1.953 -33.228 1.00 97.62 195 ASP A C 1
ATOM 1588 O O . ASP A 1 195 ? 33.061 2.371 -34.055 1.00 97.62 195 ASP A O 1
ATOM 1592 N N . ASN A 1 196 ? 31.945 0.651 -33.123 1.00 98.00 196 ASN A N 1
ATOM 1593 C CA . ASN A 1 196 ? 32.558 -0.399 -33.946 1.00 98.00 196 ASN A CA 1
ATOM 1594 C C . ASN A 1 196 ? 32.310 -0.181 -35.452 1.00 98.00 196 ASN A C 1
ATOM 1596 O O . ASN A 1 196 ? 33.226 -0.315 -36.269 1.00 98.00 196 ASN A O 1
ATOM 1600 N N . MET A 1 197 ? 31.084 0.189 -35.845 1.00 97.44 197 MET A N 1
ATOM 1601 C CA . MET A 1 197 ? 30.764 0.499 -37.246 1.00 97.44 197 MET A CA 1
ATOM 1602 C C . MET A 1 197 ? 31.555 1.710 -37.754 1.00 97.44 197 MET A C 1
ATOM 1604 O O . MET A 1 197 ? 32.099 1.690 -38.863 1.00 97.44 197 MET A O 1
ATOM 1608 N N . MET A 1 198 ? 31.641 2.767 -36.945 1.00 97.31 198 MET A N 1
ATOM 1609 C CA . MET A 1 198 ? 32.380 3.981 -37.291 1.00 97.31 198 MET A CA 1
ATOM 1610 C C . MET A 1 198 ? 33.885 3.725 -37.389 1.00 97.31 198 MET A C 1
ATOM 1612 O O . MET A 1 198 ? 34.545 4.262 -38.283 1.00 97.31 198 MET A O 1
ATOM 1616 N N . GLU A 1 199 ? 34.433 2.893 -36.508 1.00 96.81 199 GLU A N 1
ATOM 1617 C CA . GLU A 1 199 ? 35.828 2.469 -36.557 1.00 96.81 199 GLU A CA 1
ATOM 1618 C C . GLU A 1 199 ? 36.133 1.667 -37.825 1.00 96.81 199 GLU A C 1
ATOM 1620 O O . GLU A 1 199 ? 37.082 1.996 -38.540 1.00 96.81 199 GLU A O 1
ATOM 1625 N N . HIS A 1 200 ? 35.282 0.701 -38.186 1.00 95.75 200 HIS A N 1
ATOM 1626 C CA . HIS A 1 200 ? 35.416 -0.049 -39.440 1.00 95.75 200 HIS A CA 1
ATOM 1627 C C . HIS A 1 200 ? 35.433 0.872 -40.665 1.00 95.75 200 HIS A C 1
ATOM 1629 O O . HIS A 1 200 ? 36.286 0.746 -41.546 1.00 95.75 200 HIS A O 1
ATOM 1635 N N . MET A 1 201 ? 34.533 1.858 -40.702 1.00 94.50 201 MET A N 1
ATOM 1636 C CA . MET A 1 201 ? 34.479 2.849 -41.780 1.00 94.50 201 MET A CA 1
ATOM 1637 C C . MET A 1 201 ? 35.731 3.734 -41.831 1.00 94.50 201 MET A C 1
ATOM 1639 O O . MET A 1 201 ? 36.219 4.042 -42.921 1.00 94.50 201 MET A O 1
ATOM 1643 N N . ARG A 1 202 ? 36.290 4.129 -40.679 1.00 94.88 202 ARG A N 1
ATOM 1644 C CA . ARG A 1 202 ? 37.563 4.873 -40.616 1.00 94.88 202 ARG A CA 1
ATOM 1645 C C . ARG A 1 202 ? 38.733 4.020 -41.101 1.00 94.88 202 ARG A C 1
ATOM 1647 O O . ARG A 1 202 ? 39.550 4.513 -41.876 1.00 94.88 202 ARG A O 1
ATOM 1654 N N . ASN A 1 203 ? 38.791 2.753 -40.700 1.00 93.94 203 ASN A N 1
ATOM 1655 C CA . ASN A 1 203 ? 39.849 1.828 -41.101 1.00 93.94 203 ASN A CA 1
ATOM 1656 C C . ASN A 1 203 ? 39.812 1.553 -42.609 1.00 93.94 203 ASN A C 1
ATOM 1658 O O . ASN A 1 203 ? 40.850 1.628 -43.261 1.00 93.94 203 ASN A O 1
ATOM 1662 N N . LYS A 1 204 ? 38.621 1.375 -43.199 1.00 90.12 204 LYS A N 1
ATOM 1663 C CA . LYS A 1 204 ? 38.459 1.274 -44.660 1.00 90.12 204 LYS A CA 1
ATOM 1664 C C . LYS A 1 204 ? 39.015 2.486 -45.407 1.00 90.12 204 LYS A C 1
ATOM 1666 O O . LYS A 1 204 ? 39.684 2.310 -46.417 1.00 90.12 204 LYS A O 1
ATOM 1671 N N . ARG A 1 205 ? 38.786 3.708 -44.909 1.00 89.50 205 ARG A N 1
ATOM 1672 C CA . ARG A 1 205 ? 39.347 4.928 -45.524 1.00 89.50 205 ARG A CA 1
ATOM 1673 C C . ARG A 1 205 ? 40.872 4.996 -45.420 1.00 89.50 205 ARG A C 1
ATOM 1675 O O . ARG A 1 205 ? 41.498 5.558 -46.304 1.00 89.50 205 ARG A O 1
ATOM 1682 N N . ARG A 1 206 ? 41.467 4.439 -44.359 1.00 87.12 206 ARG A N 1
ATOM 1683 C CA . ARG A 1 206 ? 42.930 4.410 -44.170 1.00 87.12 206 ARG A CA 1
ATOM 1684 C C . ARG A 1 206 ? 43.629 3.364 -45.037 1.00 87.12 206 ARG A C 1
ATOM 1686 O O . ARG A 1 206 ? 44.752 3.595 -45.456 1.00 87.12 206 ARG A O 1
ATOM 1693 N N . LEU A 1 207 ? 42.977 2.229 -45.287 1.00 79.69 207 LEU A N 1
ATOM 1694 C CA . LEU A 1 207 ? 43.484 1.169 -46.167 1.00 79.69 207 LEU A CA 1
ATOM 1695 C C . LEU A 1 207 ? 43.159 1.406 -47.651 1.00 79.69 207 LEU A C 1
ATOM 1697 O O . LEU A 1 207 ? 43.668 0.686 -48.504 1.00 79.69 207 LEU A O 1
ATOM 1701 N N . GLY A 1 208 ? 42.331 2.405 -47.963 1.00 62.31 208 GLY A N 1
ATOM 1702 C CA . GLY A 1 208 ? 41.926 2.787 -49.314 1.00 62.31 208 GLY A CA 1
ATOM 1703 C C . GLY A 1 208 ? 42.924 3.685 -50.042 1.00 62.31 208 GLY A C 1
ATOM 1704 O O . GLY A 1 208 ? 42.503 4.686 -50.611 1.00 62.31 208 GLY A O 1
ATOM 1705 N N . ASP A 1 209 ? 44.210 3.329 -50.029 1.00 58.31 209 ASP A N 1
ATOM 1706 C CA . ASP A 1 209 ? 45.150 3.811 -51.047 1.00 58.31 209 ASP A CA 1
ATOM 1707 C C . ASP A 1 209 ? 46.140 2.718 -51.504 1.00 58.31 209 ASP A C 1
ATOM 1709 O O . ASP A 1 209 ? 47.348 2.807 -51.286 1.00 58.31 209 ASP A O 1
ATOM 1713 N N . PRO A 1 210 ? 45.667 1.636 -52.146 1.00 58.28 210 PRO A N 1
ATOM 1714 C CA . PRO A 1 210 ? 46.367 1.086 -53.284 1.00 58.28 210 PRO A CA 1
ATOM 1715 C C . PRO A 1 210 ? 45.960 1.911 -54.510 1.00 58.28 210 PRO A C 1
ATOM 1717 O O . PRO A 1 210 ? 44.851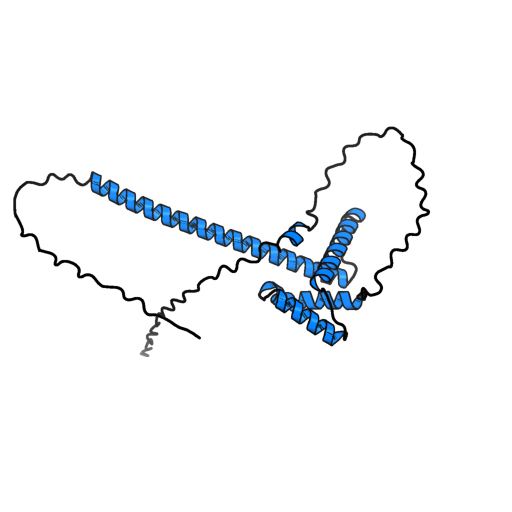 1.778 -55.029 1.00 58.28 210 PRO A O 1
ATOM 1720 N N . SER A 1 211 ? 46.877 2.788 -54.916 1.00 50.38 211 SER A N 1
ATOM 1721 C CA . SER A 1 211 ? 46.907 3.500 -56.192 1.00 50.38 211 SER A CA 1
ATOM 1722 C C . SER A 1 211 ? 46.182 2.725 -57.310 1.00 50.38 211 SER A C 1
ATOM 1724 O O . SER A 1 211 ? 46.571 1.592 -57.610 1.00 50.38 211 SER A O 1
ATOM 1726 N N . PRO A 1 212 ? 45.129 3.296 -57.923 1.00 58.03 212 PRO A N 1
ATOM 1727 C CA . PRO A 1 212 ? 44.515 2.703 -59.096 1.00 58.03 212 PRO A CA 1
ATOM 1728 C C . PRO A 1 212 ? 45.471 2.880 -60.276 1.00 58.03 212 PRO A C 1
ATOM 1730 O O . PRO A 1 212 ? 45.681 3.993 -60.762 1.00 58.03 212 PRO A O 1
ATOM 1733 N N . ASP A 1 213 ? 46.051 1.769 -60.719 1.00 57.31 213 ASP A N 1
ATOM 1734 C CA . ASP A 1 213 ? 46.729 1.678 -62.007 1.00 57.31 213 ASP A CA 1
ATOM 1735 C C . ASP A 1 213 ? 45.712 2.060 -63.107 1.00 57.31 213 ASP A C 1
ATOM 1737 O O . ASP A 1 213 ? 44.608 1.498 -63.145 1.00 57.31 213 ASP A O 1
ATOM 1741 N N . PRO A 1 214 ? 45.988 3.075 -63.943 1.00 59.28 214 PRO A N 1
ATOM 1742 C CA . PRO A 1 214 ? 44.972 3.726 -64.752 1.00 59.28 214 PRO A CA 1
ATOM 1743 C C . PRO A 1 214 ? 44.810 3.034 -66.102 1.00 59.28 214 PRO A C 1
ATOM 1745 O O . PRO A 1 214 ? 45.103 3.646 -67.119 1.00 59.28 214 PRO A O 1
ATOM 1748 N N . GLU A 1 215 ? 44.296 1.807 -66.167 1.00 68.19 215 GLU A N 1
ATOM 1749 C CA . GLU A 1 215 ? 43.860 1.264 -67.457 1.00 68.19 215 GLU A CA 1
ATOM 1750 C C . GLU A 1 215 ? 42.579 0.421 -67.368 1.00 68.19 215 GLU A C 1
ATOM 1752 O O . GLU A 1 215 ? 42.404 -0.430 -66.504 1.00 68.19 215 GLU A O 1
ATOM 1757 N N . PHE A 1 216 ? 41.718 0.652 -68.363 1.00 54.34 216 PHE A N 1
ATOM 1758 C CA . PHE A 1 216 ? 40.572 -0.144 -68.806 1.00 54.34 216 PHE A CA 1
ATOM 1759 C C . PHE A 1 216 ? 39.152 0.153 -68.279 1.00 54.34 216 PHE A C 1
ATOM 1761 O O . PHE A 1 216 ? 38.727 -0.219 -67.191 1.00 54.34 216 PHE A O 1
ATOM 1768 N N . SER A 1 217 ? 38.366 0.649 -69.247 1.00 52.59 217 SER A N 1
ATOM 1769 C CA . SER A 1 217 ? 36.976 0.259 -69.538 1.00 52.59 217 SER A CA 1
ATOM 1770 C C . SER A 1 217 ? 35.860 1.188 -69.066 1.00 52.59 217 SER A C 1
ATOM 1772 O O . SER A 1 217 ? 35.061 0.896 -68.180 1.00 52.59 217 SER A O 1
ATOM 1774 N N . LYS A 1 218 ? 35.735 2.273 -69.837 1.00 59.88 218 LYS A N 1
ATOM 1775 C CA . LYS A 1 218 ? 34.491 2.965 -70.201 1.00 59.88 218 LYS A CA 1
ATOM 1776 C C . LYS A 1 218 ? 33.335 1.968 -70.397 1.00 59.88 218 LYS A C 1
ATOM 1778 O O . LYS A 1 218 ? 33.182 1.405 -71.477 1.00 59.88 218 LYS A O 1
ATOM 1783 N N . SER A 1 219 ? 32.531 1.768 -69.357 1.00 57.19 219 SER A N 1
ATOM 1784 C CA . SER A 1 219 ? 31.280 1.008 -69.432 1.00 57.19 219 SER A CA 1
ATOM 1785 C C . SER A 1 219 ? 30.083 1.965 -69.492 1.00 57.19 219 SER A C 1
ATOM 1787 O O . SER A 1 219 ? 30.152 3.056 -68.921 1.00 57.19 219 SER A O 1
ATOM 1789 N N . PRO A 1 220 ? 29.007 1.614 -70.218 1.00 62.69 220 PRO A N 1
ATOM 1790 C CA . PRO A 1 220 ? 27.915 2.527 -70.527 1.00 62.69 220 PRO A CA 1
ATOM 1791 C C . PRO A 1 220 ? 27.018 2.735 -69.307 1.00 62.69 220 PRO A C 1
ATOM 1793 O O . PRO A 1 220 ? 26.691 1.791 -68.596 1.00 62.69 220 PRO A O 1
ATOM 1796 N N . ILE A 1 221 ? 26.607 3.982 -69.106 1.00 62.91 221 ILE A N 1
ATOM 1797 C CA . ILE A 1 221 ? 25.657 4.421 -68.084 1.00 62.91 221 ILE A CA 1
ATOM 1798 C C . ILE A 1 221 ? 24.301 3.735 -68.339 1.00 62.91 221 ILE A C 1
ATOM 1800 O O . ILE A 1 221 ? 23.706 3.987 -69.390 1.00 62.91 221 ILE A O 1
ATOM 1804 N N . PRO A 1 222 ? 23.778 2.899 -67.424 1.00 61.16 222 PRO A N 1
ATOM 1805 C CA . PRO A 1 222 ? 22.392 2.468 -67.500 1.00 61.16 222 PRO A CA 1
ATOM 1806 C C . PRO A 1 222 ? 21.489 3.645 -67.108 1.00 61.16 222 PRO A C 1
ATOM 1808 O O . PRO A 1 222 ? 21.554 4.158 -65.991 1.00 61.16 222 PRO A O 1
ATOM 1811 N N . GLN A 1 223 ? 20.672 4.100 -68.060 1.00 64.44 223 GLN A N 1
ATOM 1812 C CA . GLN A 1 223 ? 19.572 5.033 -67.820 1.00 64.44 223 GLN A CA 1
ATOM 1813 C C . GLN A 1 223 ? 18.571 4.389 -66.857 1.00 64.44 223 GLN A C 1
ATOM 1815 O O . GLN A 1 223 ? 17.958 3.373 -67.181 1.00 64.44 223 GLN A O 1
ATOM 1820 N N . PHE A 1 224 ? 18.403 4.990 -65.683 1.00 60.97 224 PHE A N 1
ATOM 1821 C CA . PHE A 1 224 ? 17.297 4.672 -64.789 1.00 60.97 224 PHE A CA 1
ATOM 1822 C C . PHE A 1 224 ? 16.040 5.419 -65.261 1.00 60.97 224 PHE A C 1
ATOM 1824 O O . PHE A 1 224 ? 16.130 6.620 -65.519 1.00 60.97 224 PHE A O 1
ATOM 1831 N N . PRO A 1 225 ? 14.886 4.743 -65.398 1.00 65.88 225 PRO A N 1
ATOM 1832 C CA . PRO A 1 225 ? 13.623 5.405 -65.692 1.00 65.88 225 PRO A CA 1
ATOM 1833 C C . PRO A 1 225 ? 13.115 6.189 -64.473 1.00 65.88 225 PRO A C 1
ATOM 1835 O O . PRO A 1 225 ? 13.206 5.722 -63.336 1.00 65.88 225 PRO A O 1
ATOM 1838 N N . ASP A 1 226 ? 12.578 7.378 -64.745 1.00 61.59 226 ASP A N 1
ATOM 1839 C CA . ASP A 1 226 ? 12.004 8.302 -63.767 1.00 61.59 226 ASP A CA 1
ATOM 1840 C C . ASP A 1 226 ? 10.894 7.645 -62.921 1.00 61.59 226 ASP A C 1
ATOM 1842 O O . ASP A 1 226 ? 10.010 6.974 -63.470 1.00 61.59 226 ASP A O 1
ATOM 1846 N N . PRO A 1 227 ? 10.874 7.851 -61.590 1.00 66.75 227 PRO A N 1
ATOM 1847 C CA . PRO A 1 227 ? 9.787 7.377 -60.750 1.00 66.75 227 PRO A CA 1
ATOM 1848 C C . PRO A 1 227 ? 8.525 8.210 -61.002 1.00 66.75 227 PRO A C 1
ATOM 1850 O O . PRO A 1 227 ? 8.453 9.401 -60.692 1.00 66.75 227 PRO A O 1
ATOM 1853 N N . LEU A 1 228 ? 7.513 7.548 -61.561 1.00 59.56 228 LEU A N 1
ATOM 1854 C CA . LEU A 1 228 ? 6.172 8.085 -61.740 1.00 59.56 228 LEU A CA 1
ATOM 1855 C C . LEU A 1 228 ? 5.577 8.555 -60.407 1.00 59.56 228 LEU A C 1
ATOM 1857 O O . LEU A 1 228 ? 5.533 7.843 -59.404 1.00 59.56 228 LEU A O 1
ATOM 1861 N N . THR A 1 229 ? 5.066 9.777 -60.469 1.00 58.84 229 THR A N 1
ATOM 1862 C CA . THR A 1 229 ? 4.215 10.469 -59.511 1.00 58.84 229 THR A CA 1
ATOM 1863 C C . THR A 1 229 ? 3.051 9.575 -59.065 1.00 58.84 229 THR A C 1
ATOM 1865 O O . THR A 1 229 ? 2.061 9.429 -59.777 1.00 58.84 229 THR A O 1
ATOM 1868 N N . THR A 1 230 ? 3.148 8.973 -57.877 1.00 67.44 230 THR A N 1
ATOM 1869 C CA . THR A 1 230 ? 1.998 8.326 -57.231 1.00 67.44 230 THR A CA 1
ATOM 1870 C C . THR A 1 230 ? 1.216 9.397 -56.480 1.00 67.44 230 THR A C 1
ATOM 1872 O O . THR A 1 230 ? 1.637 9.888 -55.435 1.00 67.44 230 THR A O 1
ATOM 1875 N N . VAL A 1 231 ? 0.095 9.803 -57.072 1.00 62.75 231 VAL A N 1
ATOM 1876 C CA . VAL A 1 231 ? -0.893 10.711 -56.487 1.00 62.75 231 VAL A CA 1
ATOM 1877 C C . VAL A 1 231 ? -1.601 9.976 -55.348 1.00 62.75 231 VAL A C 1
ATOM 1879 O O . VAL A 1 231 ? -2.302 8.995 -55.577 1.00 62.75 231 VAL A O 1
ATOM 1882 N N . PHE A 1 232 ? -1.397 10.442 -54.118 1.00 61.56 232 PHE A N 1
ATOM 1883 C CA . PHE A 1 232 ? -2.096 9.955 -52.931 1.00 61.56 232 PHE A CA 1
ATOM 1884 C C . PHE A 1 232 ? -3.464 10.652 -52.848 1.00 61.56 232 PHE A C 1
ATOM 1886 O O . PHE A 1 232 ? -3.536 11.856 -52.599 1.00 61.56 232 PHE A O 1
ATOM 1893 N N . SER A 1 233 ? -4.548 9.916 -53.101 1.00 63.62 233 SER A N 1
ATOM 1894 C CA . SER A 1 233 ? -5.920 10.385 -52.865 1.00 63.62 233 SER A CA 1
ATOM 1895 C C . SER A 1 233 ? -6.316 10.144 -51.403 1.00 63.62 233 SER A C 1
ATOM 1897 O O . SER A 1 233 ? -6.239 9.000 -50.953 1.00 63.62 233 SER A O 1
ATOM 1899 N N . PRO A 1 234 ? -6.775 11.165 -50.658 1.00 69.81 234 PRO A N 1
ATOM 1900 C CA . PRO A 1 234 ? -7.352 10.970 -49.335 1.00 69.81 234 PRO A CA 1
ATOM 1901 C C . PRO A 1 234 ? -8.794 10.460 -49.465 1.00 69.81 234 PRO A C 1
ATOM 1903 O O . PRO A 1 234 ? -9.632 11.099 -50.101 1.00 69.81 234 PRO A O 1
ATOM 1906 N N . ALA A 1 235 ? -9.072 9.294 -48.879 1.00 65.94 235 ALA A N 1
ATOM 1907 C CA . ALA A 1 235 ? -10.423 8.770 -48.743 1.00 65.94 235 ALA A CA 1
ATOM 1908 C C . ALA A 1 235 ? -11.097 9.381 -47.508 1.00 65.94 235 ALA A C 1
ATOM 1910 O O . ALA A 1 235 ? -10.677 9.178 -46.369 1.00 65.94 235 ALA A O 1
ATOM 1911 N N . ASP A 1 236 ? -12.150 10.135 -47.797 1.00 61.56 236 ASP A N 1
ATOM 1912 C CA . ASP A 1 236 ? -13.181 10.624 -46.893 1.00 61.56 236 ASP A CA 1
ATOM 1913 C C . ASP A 1 236 ? -13.759 9.460 -46.068 1.00 61.56 236 ASP A C 1
ATOM 1915 O O . ASP A 1 236 ? -14.247 8.476 -46.626 1.00 61.56 236 ASP A O 1
ATOM 1919 N N . SER A 1 237 ? -13.675 9.548 -44.740 1.00 63.28 237 SER A N 1
ATOM 1920 C CA . SER A 1 237 ? -14.273 8.578 -43.816 1.00 63.28 237 SER A CA 1
ATOM 1921 C C . SER A 1 237 ? -15.226 9.315 -42.888 1.00 63.28 237 SER A C 1
ATOM 1923 O O . SER A 1 237 ? -14.884 9.723 -41.782 1.00 63.28 237 SER A O 1
ATOM 1925 N N . HIS A 1 238 ? -16.436 9.502 -43.398 1.00 68.44 238 HIS A N 1
ATOM 1926 C CA . HIS A 1 238 ? -17.606 9.934 -42.656 1.00 68.44 238 HIS A CA 1
ATOM 1927 C C . HIS A 1 238 ? -18.062 8.765 -41.768 1.00 68.44 238 HIS A C 1
ATOM 1929 O O . HIS A 1 238 ? -18.428 7.709 -42.285 1.00 68.44 238 HIS A O 1
ATOM 1935 N N . ILE A 1 239 ? -18.047 8.938 -40.446 1.00 57.84 239 ILE A N 1
ATOM 1936 C CA . ILE A 1 239 ? -18.707 8.018 -39.508 1.00 57.84 239 ILE A CA 1
ATOM 1937 C C . ILE A 1 239 ? -19.777 8.822 -38.746 1.00 57.84 239 ILE A C 1
ATOM 1939 O O . ILE A 1 239 ? -19.475 9.948 -38.341 1.00 57.84 239 ILE A O 1
ATOM 1943 N N . PRO A 1 240 ? -21.023 8.314 -38.653 1.00 72.81 240 PRO A N 1
ATOM 1944 C CA . PRO A 1 240 ? -22.145 8.976 -37.982 1.00 72.81 240 PRO A CA 1
ATOM 1945 C C . PRO A 1 240 ? -22.043 8.982 -36.453 1.00 72.81 240 PRO A C 1
ATOM 1947 O O . PRO A 1 240 ? -21.425 8.051 -35.888 1.00 72.81 240 PRO A O 1
#

Mean predicted aligned error: 16.5 Å

Secondary structure (DSSP, 8-state):
----------------------------TTSSHHHHTS------------PPPP-PPP-------------TT--PPPHHHHHHHHHHHHHTHHHHHTS-HHHHHHHHHHHHHHHHS---S-HHHHHHHHHHHHHHHHHHHHHHHS-----SHHHHHHHHHHHHHHHHHHHHHHHHHHHHHHHHHHHHHHHHHHHHHHHHHHHHHHH--S--------PPPPPPPP--------------

Foldseek 3Di:
DDDDDDDDDDDPPDPPPPPPPPPPPVPPPPPPVLVVVQPDPPPPDPDDDDDDDDDDDDDDDPPDPPPPPDPPDPPDQDPVSLLVLLVVCLVPLCCCQPHDVVVVVVVSQVVSCVPVVDGDDCSPVSLSVLLNVLVVVQVVCCVPVVDRDQPDSSSVSSVSVVVSVVVSVVVVVVVVVVVVVVVVVVVVVVVVVVVVVVVVVVVCVVPPDPPPPDDDDDDDDDDDDDDDDDDDDDDDDDDD